Protein AF-A0A7C1LV86-F1 (afdb_monomer)

Radius of gyration: 33.45 Å; Cα contacts (8 Å, |Δi|>4): 1120; chains: 1; bounding box: 63×41×90 Å

Sequence (359 aa):
MPGHTENISAATSLVMNVAGVRIIGMGWGRSRPILTYTATSGTVEMDTANCTLENIVFVASVTIVTVGINVDAADCSIVNCEFDFDATADDFITAIDIDAVDRAAVINCRFIAENGTAGMAEAIRLDTADECQIIGNQFTGD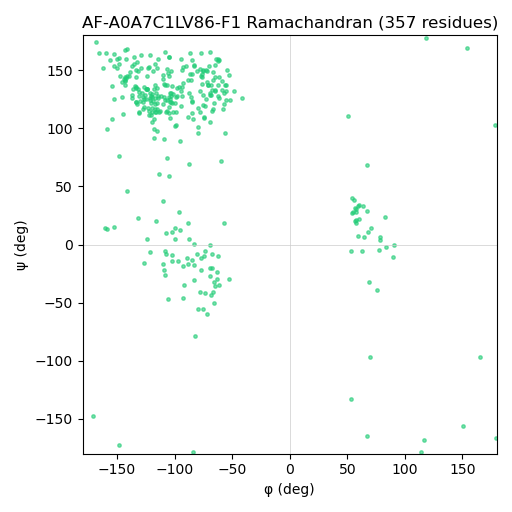MTDGCIVLEGAASDSVEIRDNRMWNGHANARG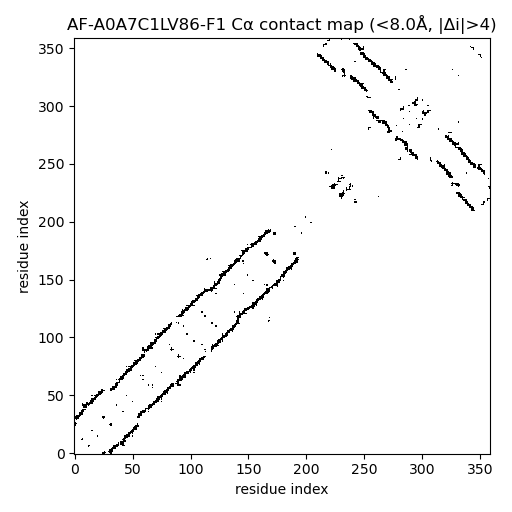IVNSVGSTGIIRDNTLSYEDGQAMAQQLLATTSGSTLNWQITAHRSSVFDGGTGDSHGNDTGANDPYTIFTVTGDVIIKAIWGICNTTLVSATAQISVGVTGNLAALLALEEVDEILDGNVYVSATQAVGVANVAGSGAMFAINDGLDIIESTVTANCTAGQIDYYCIWAPAEDGASIISAAATT

Nearest PDB structures (foldseek):
  8jaz-assembly2_B  TM=4.403E-01  e=2.343E-01  Azotobacter chroococcum NCIMB 8003
  1o8f-assembly1_A  TM=4.327E-01  e=1.248E+00  Dickeya chrysanthemi
  2df7-assembly1_N  TM=2.597E-01  e=1.031E+00  Infectious bursal disease virus
  2df7-assembly1_J  TM=2.631E-01  e=1.745E+00  Infectious bursal disease virus
  2df7-assembly1_K  TM=2.027E-01  e=1.441E+00  Infectious bursal disease virus

Structure (mmCIF, N/CA/C/O backbone):
data_AF-A0A7C1LV86-F1
#
_entry.id   AF-A0A7C1LV86-F1
#
loop_
_atom_site.group_PDB
_atom_site.id
_atom_site.type_symbol
_atom_site.label_atom_id
_atom_site.label_alt_id
_atom_site.label_comp_id
_atom_site.label_asym_id
_atom_site.label_entity_id
_atom_site.label_seq_id
_atom_site.pdbx_PDB_ins_code
_atom_site.Cartn_x
_atom_site.Cartn_y
_atom_site.Cartn_z
_atom_site.occupancy
_atom_site.B_iso_or_equiv
_atom_site.auth_seq_id
_atom_site.auth_comp_id
_atom_site.auth_asym_id
_atom_site.auth_atom_id
_atom_site.pdbx_PDB_model_num
ATOM 1 N N . MET A 1 1 ? -29.052 3.876 24.261 1.00 88.06 1 MET A N 1
ATOM 2 C CA . MET A 1 1 ? -30.131 4.622 23.551 1.00 88.06 1 MET A CA 1
ATOM 3 C C . MET A 1 1 ? -29.509 5.734 22.708 1.00 88.06 1 MET A C 1
ATOM 5 O O . MET A 1 1 ? -28.359 6.056 22.986 1.00 88.06 1 MET A O 1
ATOM 9 N N . PRO A 1 2 ? -30.204 6.326 21.717 1.00 95.75 2 PRO A N 1
ATOM 10 C CA . PRO A 1 2 ? -29.616 7.404 20.924 1.00 95.75 2 PRO A CA 1
ATOM 11 C C . PRO A 1 2 ? -29.156 8.580 21.792 1.00 95.75 2 PRO A C 1
ATOM 13 O O . PRO A 1 2 ? -29.914 9.044 22.641 1.00 95.75 2 PRO A O 1
ATOM 16 N N . GLY A 1 3 ? -27.915 9.028 21.595 1.00 93.81 3 GLY A N 1
ATOM 17 C CA . GLY A 1 3 ? -27.273 10.117 22.340 1.00 93.81 3 GLY A CA 1
ATOM 18 C C . GLY A 1 3 ? -26.986 9.808 23.812 1.00 93.81 3 GLY A C 1
ATOM 19 O O . GLY A 1 3 ? -26.688 10.722 24.573 1.00 93.81 3 GLY A O 1
ATOM 20 N N . HIS A 1 4 ? -27.124 8.550 24.234 1.00 96.62 4 HIS A N 1
ATOM 21 C CA . HIS A 1 4 ? -26.796 8.138 25.594 1.00 96.62 4 HIS A CA 1
ATOM 22 C C . HIS A 1 4 ? -25.284 8.022 25.782 1.00 96.62 4 HIS A C 1
ATOM 24 O O . HIS A 1 4 ? -24.604 7.524 24.888 1.00 96.62 4 HIS A O 1
ATOM 30 N N . THR A 1 5 ? -24.809 8.390 26.969 1.00 96.25 5 THR A N 1
ATOM 31 C CA . THR A 1 5 ? -23.432 8.171 27.413 1.00 96.25 5 THR A CA 1
ATOM 32 C C . THR A 1 5 ? -23.447 7.383 28.717 1.00 96.25 5 THR A C 1
ATOM 34 O O . THR A 1 5 ? -24.207 7.727 29.626 1.00 96.25 5 THR A O 1
ATOM 37 N N . GLU A 1 6 ? -22.612 6.354 28.804 1.00 97.19 6 GLU A N 1
ATOM 38 C CA . GLU A 1 6 ? -22.404 5.529 29.995 1.00 97.19 6 GLU A CA 1
ATOM 39 C C . GLU A 1 6 ? -20.907 5.371 30.266 1.00 97.19 6 GLU A C 1
ATOM 41 O O . GLU A 1 6 ? -20.104 5.387 29.336 1.00 97.19 6 GLU A O 1
ATOM 46 N N . ASN A 1 7 ? -20.529 5.239 31.538 1.00 97.62 7 ASN A N 1
ATOM 47 C CA . ASN A 1 7 ? -19.127 5.154 31.931 1.00 97.62 7 ASN A CA 1
ATOM 48 C C . ASN A 1 7 ? -18.680 3.700 32.105 1.00 97.62 7 ASN A C 1
ATOM 50 O O . ASN A 1 7 ? -19.329 2.926 32.808 1.00 97.62 7 ASN A O 1
ATOM 54 N N . ILE A 1 8 ? -17.507 3.377 31.571 1.00 98.31 8 ILE A N 1
ATOM 55 C CA . ILE A 1 8 ? -16.758 2.151 31.837 1.00 98.31 8 ILE A CA 1
ATOM 56 C C . ILE A 1 8 ? -15.666 2.498 32.850 1.00 98.31 8 ILE A C 1
ATOM 58 O O . ILE A 1 8 ? -14.659 3.122 32.524 1.00 98.31 8 ILE A O 1
ATOM 62 N N . SER A 1 9 ? -15.893 2.149 34.115 1.00 97.25 9 SER A N 1
ATOM 63 C CA . SER A 1 9 ? -14.999 2.507 35.235 1.00 97.25 9 SER A CA 1
ATOM 64 C C . SER A 1 9 ? -14.201 1.324 35.797 1.00 97.25 9 SER A C 1
ATOM 66 O O . SER A 1 9 ? -13.343 1.508 36.656 1.00 97.25 9 SER A O 1
ATOM 68 N N . ALA A 1 10 ? -14.481 0.116 35.312 1.00 96.94 10 ALA A N 1
ATOM 69 C CA . ALA A 1 10 ? -13.811 -1.142 35.637 1.00 96.94 10 ALA A CA 1
ATOM 70 C C . ALA A 1 10 ? -14.209 -2.217 34.611 1.00 96.94 10 ALA A C 1
ATOM 72 O O . ALA A 1 10 ? -15.248 -2.065 33.964 1.00 96.94 10 ALA A O 1
ATOM 73 N N . ALA A 1 11 ? -13.471 -3.328 34.550 1.00 94.75 11 ALA A N 1
ATOM 74 C CA . ALA A 1 11 ? -13.803 -4.502 33.729 1.00 94.75 11 ALA A CA 1
ATOM 75 C C . ALA A 1 11 ? -15.226 -5.045 33.960 1.00 94.75 11 ALA A C 1
ATOM 77 O O . ALA A 1 11 ? -15.883 -5.548 33.061 1.00 94.75 11 ALA A O 1
ATOM 78 N N . THR A 1 12 ? -15.767 -4.878 35.169 1.00 95.50 12 THR A N 1
ATOM 79 C CA . THR A 1 12 ? -17.122 -5.334 35.507 1.00 95.50 12 THR A CA 1
ATOM 80 C C . THR A 1 12 ? -18.233 -4.359 35.107 1.00 95.50 12 THR A C 1
ATOM 82 O O . THR A 1 12 ? -19.400 -4.640 35.381 1.00 95.50 12 THR A O 1
ATOM 85 N N . SER A 1 13 ? -17.907 -3.215 34.488 1.00 97.19 13 SER A N 1
ATOM 86 C CA . SER A 1 13 ? -18.916 -2.216 34.090 1.00 97.19 13 SER A CA 1
ATOM 87 C C . SER A 1 13 ? -19.833 -2.761 32.999 1.00 97.19 13 SER A C 1
ATOM 89 O O . SER A 1 13 ? -21.043 -2.551 33.052 1.00 97.19 13 SER A O 1
ATOM 91 N N . LEU A 1 14 ? -19.263 -3.489 32.037 1.00 97.38 14 LEU A N 1
ATOM 92 C CA . LEU A 1 14 ? -20.003 -4.184 30.996 1.00 97.38 14 LEU A CA 1
ATOM 93 C C . LEU A 1 14 ? -19.294 -5.497 30.664 1.00 97.38 14 LEU A C 1
ATOM 95 O O . LEU A 1 14 ? -18.207 -5.493 30.097 1.00 97.38 14 LEU A O 1
ATOM 99 N N . VAL A 1 15 ? -19.951 -6.607 30.996 1.00 98.12 15 VAL A N 1
ATOM 100 C CA . VAL A 1 15 ? -19.470 -7.964 30.721 1.00 98.12 15 VAL A CA 1
ATOM 101 C C . VAL A 1 15 ? -20.545 -8.713 29.947 1.00 98.12 15 VAL A C 1
ATOM 103 O O . VAL A 1 15 ? -21.687 -8.827 30.403 1.00 98.12 15 VAL A O 1
ATOM 106 N N . MET A 1 16 ? -20.192 -9.253 28.787 1.00 97.75 16 MET A N 1
ATOM 107 C CA . MET A 1 16 ? -21.051 -10.121 27.986 1.00 97.75 16 MET A CA 1
ATOM 108 C C . MET A 1 16 ? -20.897 -11.580 28.433 1.00 97.75 16 MET A C 1
ATOM 110 O O . MET A 1 16 ? -20.375 -12.427 27.719 1.00 97.75 16 MET A O 1
ATOM 114 N N . ASN A 1 17 ? -21.384 -11.885 29.634 1.00 97.12 17 ASN A N 1
ATOM 115 C CA . ASN A 1 17 ? -21.256 -13.201 30.277 1.00 97.12 17 ASN A CA 1
ATOM 116 C C . ASN A 1 17 ? -22.388 -14.195 29.941 1.00 97.12 17 ASN A C 1
ATOM 118 O O . ASN A 1 17 ? -22.639 -15.149 30.684 1.00 97.12 17 ASN A O 1
ATOM 122 N N . VAL A 1 18 ? -23.132 -13.946 28.862 1.00 97.62 18 VAL A N 1
ATOM 123 C CA . VAL A 1 18 ? -24.233 -14.806 28.414 1.00 97.62 18 VAL A CA 1
ATOM 124 C C . VAL A 1 18 ? -24.095 -15.049 26.920 1.00 97.62 18 VAL A C 1
ATOM 126 O O . VAL A 1 18 ? -24.140 -14.113 26.127 1.00 97.62 18 VAL A O 1
ATOM 129 N N . ALA A 1 19 ? -23.985 -16.324 26.545 1.00 98.12 19 ALA A N 1
ATOM 130 C CA . ALA A 1 19 ? -23.790 -16.732 25.160 1.00 98.12 19 ALA A CA 1
ATOM 131 C C . ALA A 1 19 ? -24.929 -16.254 24.256 1.00 98.12 19 ALA A C 1
ATOM 133 O O . ALA A 1 19 ? -26.105 -16.334 24.625 1.00 98.12 19 ALA A O 1
ATOM 134 N N . GLY A 1 20 ? -24.592 -15.826 23.040 1.00 97.94 20 GLY A N 1
ATOM 135 C CA . GLY A 1 20 ? -25.595 -15.411 22.058 1.00 97.94 20 GLY A CA 1
ATOM 136 C C . GLY A 1 20 ? -26.168 -14.010 22.283 1.00 97.94 20 GLY A C 1
ATOM 137 O O . GLY A 1 20 ? -27.131 -13.639 21.606 1.00 97.94 20 GLY A O 1
ATOM 138 N N . VAL A 1 21 ? -25.647 -13.234 23.242 1.00 98.12 21 VAL A N 1
ATOM 139 C CA . VAL A 1 21 ? -26.130 -11.871 23.488 1.00 98.12 21 VAL A CA 1
ATOM 140 C C . VAL A 1 21 ? -25.569 -10.912 22.448 1.00 98.12 21 VAL A C 1
ATOM 142 O O . VAL A 1 21 ? -24.370 -10.846 22.199 1.00 98.12 21 VAL A O 1
ATOM 145 N N . ARG A 1 22 ? -26.457 -10.092 21.886 1.00 98.25 22 ARG A N 1
ATOM 146 C CA . ARG A 1 22 ? -26.094 -8.983 21.006 1.00 98.25 22 ARG A CA 1
ATOM 147 C C . ARG A 1 22 ? -26.545 -7.662 21.612 1.00 98.25 22 ARG A C 1
ATOM 149 O O . ARG A 1 22 ? -27.730 -7.477 21.889 1.00 98.25 22 ARG A O 1
ATOM 156 N N . ILE A 1 23 ? -25.605 -6.742 21.794 1.00 97.88 23 ILE A N 1
ATOM 157 C CA . ILE A 1 23 ? -25.858 -5.378 22.256 1.00 97.88 23 ILE A CA 1
ATOM 158 C C . ILE A 1 23 ? -25.726 -4.453 21.051 1.00 97.88 23 ILE A C 1
ATOM 160 O O . ILE A 1 23 ? -24.669 -4.360 20.430 1.00 97.88 23 ILE A O 1
ATOM 164 N N . ILE A 1 24 ? -26.822 -3.770 20.720 1.00 98.19 24 ILE A N 1
ATOM 165 C CA . ILE A 1 24 ? -26.909 -2.908 19.540 1.00 98.19 24 ILE A CA 1
ATOM 166 C C . ILE A 1 24 ? -27.157 -1.476 19.986 1.00 98.19 24 ILE A C 1
ATOM 168 O O . ILE A 1 24 ? -28.168 -1.157 20.623 1.00 98.19 24 ILE A O 1
ATOM 172 N N . GLY A 1 25 ? -26.244 -0.592 19.609 1.00 98.00 25 GLY A N 1
ATOM 173 C CA . GLY A 1 25 ? -26.418 0.832 19.754 1.00 98.00 25 GLY A CA 1
ATOM 174 C C . GLY A 1 25 ? -27.521 1.352 18.838 1.00 98.00 25 GLY A C 1
ATOM 175 O O . GLY A 1 25 ? -27.587 1.038 17.653 1.00 98.00 25 GLY A O 1
ATOM 176 N N . MET A 1 26 ? -28.407 2.177 19.388 1.00 97.75 26 MET A N 1
ATOM 177 C CA . MET A 1 26 ? -29.469 2.834 18.627 1.00 97.75 26 MET A CA 1
ATOM 178 C C . MET A 1 26 ? -29.037 4.253 18.266 1.00 97.75 26 MET A C 1
ATOM 180 O O . MET A 1 26 ? -28.587 4.980 19.145 1.00 97.75 26 MET A O 1
ATOM 184 N N . GLY A 1 27 ? -29.249 4.668 17.016 1.00 96.81 27 GLY A N 1
ATOM 185 C CA . GLY A 1 27 ? -28.885 5.999 16.519 1.00 96.81 27 GLY A CA 1
ATOM 186 C C . GLY A 1 27 ? -27.866 5.948 15.380 1.00 96.81 27 GLY A C 1
ATOM 187 O O . GLY A 1 27 ? -27.424 4.873 14.983 1.00 96.81 27 GLY A O 1
ATOM 188 N N . TRP A 1 28 ? -27.516 7.122 14.850 1.00 95.88 28 TRP A N 1
ATOM 189 C CA . TRP A 1 28 ? -26.588 7.292 13.726 1.00 95.88 28 TRP A CA 1
ATOM 190 C C . TRP A 1 28 ? -25.623 8.446 13.991 1.00 95.88 28 TRP A C 1
ATOM 192 O O . TRP A 1 28 ? -25.955 9.381 14.725 1.00 95.88 28 TRP A O 1
ATOM 202 N N . GLY A 1 29 ? -24.436 8.397 13.382 1.00 93.44 29 GLY A N 1
ATOM 203 C CA . GLY A 1 29 ? -23.395 9.407 13.591 1.00 93.44 29 GLY A CA 1
ATOM 204 C C . GLY A 1 29 ? -23.088 9.599 15.080 1.00 93.44 29 GLY A C 1
ATOM 205 O O . GLY A 1 29 ? -22.986 8.630 15.824 1.00 93.44 29 GLY A O 1
ATOM 206 N N . ARG A 1 30 ? -23.014 10.852 15.540 1.00 92.69 30 ARG A N 1
ATOM 207 C CA . ARG A 1 30 ? -22.774 11.183 16.960 1.00 92.69 30 ARG A CA 1
ATOM 208 C C . ARG A 1 30 ? -23.974 10.935 17.884 1.00 92.69 30 ARG A C 1
ATOM 210 O O . ARG A 1 30 ? -23.844 11.083 19.089 1.00 92.69 30 ARG A O 1
ATOM 217 N N . SER A 1 31 ? -25.142 10.567 17.350 1.00 96.56 31 SER A N 1
ATOM 218 C CA . SER A 1 31 ? -26.287 10.141 18.168 1.00 96.56 31 SER A CA 1
ATOM 219 C C . SER A 1 31 ? -26.264 8.645 18.479 1.00 96.56 31 SER A C 1
ATOM 221 O O . SER A 1 31 ? -27.226 8.144 19.053 1.00 96.56 31 SER A O 1
ATOM 223 N N . ARG A 1 32 ? -25.218 7.909 18.097 1.00 98.00 32 ARG A N 1
ATOM 224 C CA . ARG A 1 32 ? -24.971 6.553 18.606 1.00 98.00 32 ARG A CA 1
ATOM 225 C C . ARG A 1 32 ? -24.670 6.599 20.113 1.00 98.00 32 ARG A C 1
ATOM 227 O O . ARG A 1 32 ? -24.226 7.643 20.589 1.00 98.00 32 ARG A O 1
ATOM 234 N N . PRO A 1 33 ? -24.923 5.523 20.878 1.00 98.31 33 PRO A N 1
ATOM 235 C CA . PRO A 1 33 ? -24.536 5.488 22.282 1.00 98.31 33 PRO A CA 1
ATOM 236 C C . PRO A 1 33 ? -23.015 5.533 22.423 1.00 98.31 33 PRO A C 1
ATOM 238 O O . PRO A 1 33 ? -22.307 4.930 21.613 1.00 98.31 33 PRO A O 1
ATOM 241 N N . ILE A 1 34 ? -22.555 6.222 23.461 1.00 98.12 34 ILE A N 1
ATOM 242 C CA . ILE A 1 34 ? -21.147 6.397 23.799 1.00 98.12 34 ILE A CA 1
ATOM 243 C C . ILE A 1 34 ? -20.858 5.644 25.100 1.00 98.12 34 ILE A C 1
ATOM 245 O O . ILE A 1 34 ? -21.553 5.847 26.095 1.00 98.12 34 ILE A O 1
ATOM 249 N N . LEU A 1 35 ? -19.835 4.797 25.094 1.00 97.94 35 LEU A N 1
ATOM 250 C CA . LEU A 1 35 ? -19.245 4.204 26.287 1.00 97.94 35 LEU A CA 1
ATOM 251 C C . LEU A 1 35 ? -17.914 4.909 26.558 1.00 97.94 35 LEU A C 1
ATOM 253 O O . LEU A 1 35 ? -16.986 4.826 25.756 1.00 97.94 35 LEU A O 1
ATOM 257 N N . THR A 1 36 ? -17.852 5.652 27.657 1.00 97.62 36 THR A N 1
ATOM 258 C CA . THR A 1 36 ? -16.711 6.495 28.023 1.00 97.62 36 THR A CA 1
ATOM 259 C C . THR A 1 36 ? -15.886 5.823 29.109 1.00 97.62 36 THR A C 1
ATOM 261 O O . THR A 1 36 ? -16.397 5.515 30.184 1.00 97.62 36 THR A O 1
ATOM 264 N N . TYR A 1 37 ? -14.603 5.606 28.854 1.00 98.19 37 TYR A N 1
ATOM 265 C CA . TYR A 1 37 ? -13.700 4.931 29.777 1.00 98.19 37 TYR A CA 1
ATOM 266 C C . TYR A 1 37 ? -13.141 5.933 30.775 1.00 98.19 37 TYR A C 1
ATOM 268 O O . TYR A 1 37 ? -12.372 6.819 30.419 1.00 98.19 37 TYR A O 1
ATOM 276 N N . THR A 1 38 ? -13.521 5.777 32.042 1.00 96.81 38 THR A N 1
ATOM 277 C CA . THR A 1 38 ? -13.148 6.703 33.122 1.00 96.81 38 THR A CA 1
ATOM 278 C C . THR A 1 38 ? -12.101 6.122 34.076 1.00 96.81 38 THR A C 1
ATOM 280 O O . THR A 1 38 ? -11.881 6.668 35.156 1.00 96.81 38 THR A O 1
ATOM 283 N N . ALA A 1 39 ? -11.506 4.980 33.731 1.00 96.62 39 ALA A N 1
ATOM 284 C CA . ALA A 1 39 ? -10.428 4.333 34.474 1.00 96.62 39 ALA A CA 1
ATOM 285 C C . ALA A 1 39 ? -9.491 3.603 33.504 1.00 96.62 39 ALA A C 1
ATOM 287 O O . ALA A 1 39 ? -9.952 3.049 32.510 1.00 96.62 39 ALA A O 1
ATOM 288 N N . THR A 1 40 ? -8.192 3.577 33.809 1.00 96.00 40 THR A N 1
ATOM 289 C CA . THR A 1 40 ? -7.168 2.959 32.945 1.00 96.00 40 THR A CA 1
ATOM 290 C C . THR A 1 40 ? -7.378 1.455 32.767 1.00 96.00 40 THR A C 1
ATOM 292 O O . THR A 1 40 ? -7.055 0.900 31.725 1.00 96.00 40 THR A O 1
ATOM 295 N N . SER A 1 41 ? -7.964 0.804 33.776 1.00 95.81 41 SER A N 1
ATOM 296 C CA . SER A 1 41 ? -8.358 -0.609 33.771 1.00 95.81 41 SER A CA 1
ATOM 297 C C . SER A 1 41 ? -9.828 -0.830 33.384 1.00 95.81 41 SER A C 1
ATOM 299 O O . SER A 1 41 ? -10.397 -1.882 33.684 1.00 95.81 41 SER A O 1
ATOM 301 N N . GLY A 1 42 ? -10.506 0.194 32.861 1.00 97.50 42 GLY A N 1
ATOM 302 C CA . GLY A 1 42 ? -11.833 0.032 32.284 1.00 97.50 42 GLY A CA 1
ATOM 303 C C . GLY A 1 42 ? -11.717 -0.778 30.999 1.00 97.50 42 GLY A C 1
ATOM 304 O O . GLY A 1 42 ? -10.886 -0.457 30.164 1.00 97.50 42 GLY A O 1
ATOM 305 N N . THR A 1 43 ? -12.538 -1.809 30.857 1.00 98.38 43 THR A N 1
ATOM 306 C CA . THR A 1 43 ? -12.592 -2.683 29.680 1.00 98.38 43 THR A CA 1
ATOM 307 C C . THR A 1 43 ? -14.018 -3.206 29.542 1.00 98.38 43 THR A C 1
ATOM 309 O O . THR A 1 43 ? -14.767 -3.259 30.527 1.00 98.38 43 THR A O 1
ATOM 312 N N . VAL A 1 44 ? -14.419 -3.509 28.312 1.00 98.56 44 VAL A N 1
ATOM 313 C CA . VAL A 1 44 ? -15.636 -4.265 28.020 1.00 98.56 44 VAL A CA 1
ATOM 314 C C . VAL A 1 44 ? -15.228 -5.701 27.746 1.00 98.56 44 VAL A C 1
ATOM 316 O O . VAL A 1 44 ? -14.466 -5.961 26.821 1.00 98.56 44 VAL A O 1
ATOM 319 N N . GLU A 1 45 ? -15.770 -6.621 28.532 1.00 98.25 45 GLU A N 1
ATOM 320 C CA . GLU A 1 45 ? -15.383 -8.031 28.501 1.00 98.25 45 GLU A CA 1
ATOM 321 C C . GLU A 1 45 ? -16.368 -8.850 27.659 1.00 98.25 45 GLU A C 1
ATOM 323 O O . GLU A 1 45 ? -17.585 -8.811 27.889 1.00 98.25 45 GLU A O 1
ATOM 328 N N . MET A 1 46 ? -15.861 -9.617 26.693 1.00 98.25 46 MET A N 1
ATOM 329 C CA . MET A 1 46 ? -16.635 -10.583 25.905 1.00 98.25 46 MET A CA 1
ATOM 330 C C . MET A 1 46 ? -16.350 -12.030 26.346 1.00 98.25 46 MET A C 1
ATOM 332 O O . MET A 1 46 ? -15.966 -12.873 25.543 1.00 98.25 46 MET A O 1
ATOM 336 N N . ASP A 1 47 ? -16.612 -12.324 27.622 1.00 97.44 47 ASP A N 1
ATOM 337 C CA . ASP A 1 47 ? -16.300 -13.595 28.311 1.00 97.44 47 ASP A CA 1
ATOM 338 C C . ASP A 1 47 ? -17.109 -14.822 27.862 1.00 97.44 47 ASP A C 1
ATOM 340 O O . ASP A 1 47 ? -17.026 -15.903 28.456 1.00 97.44 47 ASP A O 1
ATOM 344 N N . THR A 1 48 ? -18.025 -14.686 26.906 1.00 98.25 48 THR A N 1
ATOM 345 C CA . THR A 1 48 ? -18.872 -15.806 26.492 1.00 98.25 48 THR A CA 1
ATOM 346 C C . THR A 1 48 ? -19.132 -15.800 24.998 1.00 98.25 48 THR A C 1
ATOM 348 O O . THR A 1 48 ? -19.347 -14.759 24.388 1.00 98.25 48 THR A O 1
ATOM 351 N N . ALA A 1 49 ? -19.137 -17.001 24.419 1.00 98.50 49 ALA A N 1
ATOM 352 C CA . ALA A 1 49 ? -19.156 -17.195 22.980 1.00 98.50 49 ALA A CA 1
ATOM 353 C C . ALA A 1 49 ? -20.406 -16.635 22.287 1.00 98.50 49 ALA A C 1
ATOM 355 O O . ALA A 1 49 ? -21.490 -16.538 22.878 1.00 98.50 49 ALA A O 1
ATOM 356 N N . ASN A 1 50 ? -20.274 -16.379 20.983 1.00 98.31 50 ASN A N 1
ATOM 357 C CA . ASN A 1 50 ? -21.368 -15.930 20.116 1.00 98.31 50 ASN A CA 1
ATOM 358 C C . ASN A 1 50 ? -21.980 -14.590 20.570 1.00 98.31 50 ASN A C 1
ATOM 360 O O . ASN A 1 50 ? -23.189 -14.372 20.477 1.00 98.31 50 ASN A O 1
ATOM 364 N N . CYS A 1 51 ? -21.154 -13.704 21.122 1.00 98.62 51 CYS A N 1
ATOM 365 C CA . CYS A 1 51 ? -21.569 -12.372 21.535 1.00 98.62 51 CYS A CA 1
ATOM 366 C C . CYS A 1 51 ? -21.328 -11.343 20.428 1.00 98.62 51 CYS A C 1
ATOM 368 O O . CYS A 1 51 ? -20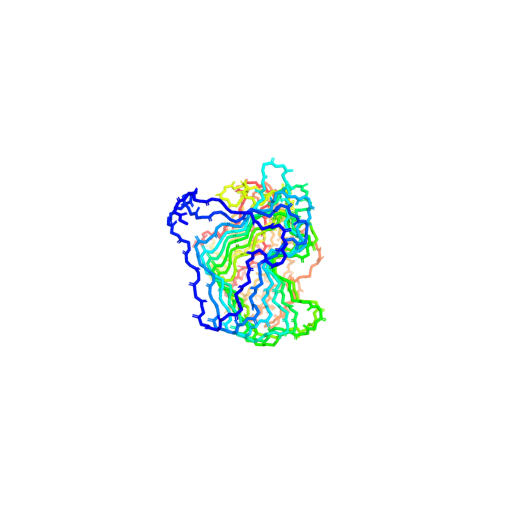.422 -11.479 19.608 1.00 98.62 51 CYS A O 1
ATOM 370 N N . THR A 1 52 ? -22.142 -10.289 20.374 1.00 98.81 52 THR A N 1
ATOM 371 C CA . THR A 1 52 ? -21.954 -9.216 19.387 1.00 98.81 52 THR A CA 1
ATOM 372 C C . THR A 1 52 ? -22.140 -7.828 19.983 1.00 98.81 52 THR A C 1
ATOM 374 O O . THR A 1 52 ? -23.186 -7.536 20.565 1.00 98.81 52 THR A O 1
ATOM 377 N N . LEU A 1 53 ? -21.166 -6.948 19.760 1.00 98.62 53 LEU A N 1
ATOM 378 C CA . LEU A 1 53 ? -21.272 -5.509 19.997 1.00 98.62 53 LEU A CA 1
ATOM 379 C C . LEU A 1 53 ? -21.442 -4.791 18.663 1.00 98.62 53 LEU A C 1
ATOM 381 O O . LEU A 1 53 ? -20.675 -5.024 17.730 1.00 98.62 53 LEU A O 1
ATOM 385 N N . GLU A 1 54 ? -22.433 -3.906 18.564 1.00 98.75 54 GLU A N 1
ATOM 386 C CA . GLU A 1 54 ? -22.704 -3.218 17.305 1.00 98.75 54 GLU A CA 1
ATOM 387 C C . GLU A 1 54 ? -23.129 -1.764 17.455 1.00 98.75 54 GLU A C 1
ATOM 389 O O . GLU A 1 54 ? -23.957 -1.433 18.300 1.00 98.75 54 GLU A O 1
ATOM 394 N N . ASN A 1 55 ? -22.646 -0.906 16.551 1.00 98.44 55 ASN A N 1
ATOM 395 C CA . ASN A 1 55 ? -23.091 0.486 16.405 1.00 98.44 55 ASN A CA 1
ATOM 396 C C . ASN A 1 55 ? -22.907 1.343 17.680 1.00 98.44 55 ASN A C 1
ATOM 398 O O . ASN A 1 55 ? -23.665 2.284 17.931 1.00 98.44 55 ASN A O 1
ATOM 402 N N . ILE A 1 56 ? -21.864 1.065 18.468 1.00 98.44 56 ILE A N 1
ATOM 403 C CA . ILE A 1 56 ? -21.495 1.795 19.698 1.00 98.44 56 ILE A CA 1
ATOM 404 C C . ILE A 1 56 ? -20.209 2.595 19.465 1.00 98.44 56 ILE A C 1
ATOM 406 O O . ILE A 1 56 ? -19.376 2.178 18.661 1.00 98.44 56 ILE A O 1
ATOM 410 N N . VAL A 1 57 ? -20.090 3.766 20.091 1.00 98.38 57 VAL A N 1
ATOM 411 C CA . VAL A 1 57 ? -18.853 4.561 20.115 1.00 98.38 57 VAL A CA 1
ATOM 412 C C . VAL A 1 57 ? -18.170 4.343 21.465 1.00 98.38 57 VAL A C 1
ATOM 414 O O . VAL A 1 57 ? -18.813 4.484 22.500 1.00 98.38 57 VAL A O 1
ATOM 417 N N . PHE A 1 58 ? -16.890 4.012 21.452 1.00 98.25 58 PHE A N 1
ATOM 418 C CA . PHE A 1 58 ? -16.035 3.813 22.615 1.00 98.25 58 PHE A CA 1
ATOM 419 C C . PHE A 1 58 ? -15.053 4.982 22.681 1.00 98.25 58 PHE A C 1
ATOM 421 O O . PHE A 1 58 ? -14.414 5.291 21.678 1.00 98.25 58 PHE A O 1
ATOM 428 N N . VAL A 1 59 ? -14.976 5.659 23.827 1.00 97.19 59 VAL A N 1
ATOM 429 C CA . VAL A 1 59 ? -14.154 6.868 23.997 1.00 97.19 59 VAL A CA 1
ATOM 430 C C . VAL A 1 59 ? -13.235 6.706 25.196 1.00 97.19 59 VAL A C 1
ATOM 432 O O . VAL A 1 59 ? -13.728 6.587 26.321 1.00 97.19 59 VAL A O 1
ATOM 435 N N . ALA A 1 60 ? -11.925 6.741 24.974 1.00 96.50 60 ALA A N 1
ATOM 436 C CA . ALA A 1 60 ? -10.955 6.874 26.055 1.00 96.50 60 ALA A CA 1
ATOM 437 C C . ALA A 1 60 ? -10.997 8.311 26.608 1.00 96.50 60 ALA A C 1
ATOM 439 O O . ALA A 1 60 ? -10.915 9.270 25.849 1.00 96.50 60 ALA A O 1
ATOM 440 N N . SER A 1 61 ? -11.209 8.468 2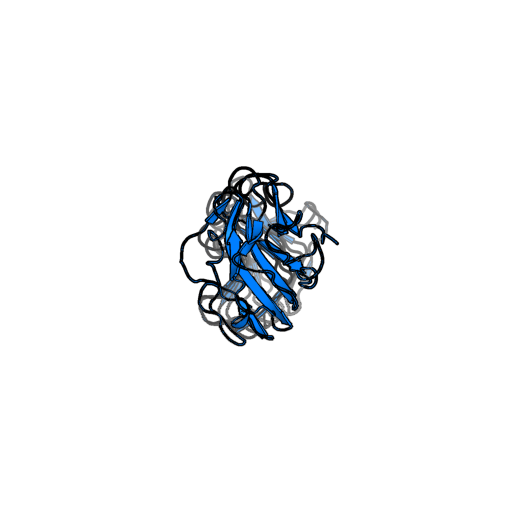7.921 1.00 95.12 61 SER A N 1
ATOM 441 C CA . SER A 1 61 ? -11.229 9.782 28.599 1.00 95.12 61 SER A CA 1
ATOM 442 C C . SER A 1 61 ? -10.375 9.804 29.868 1.00 95.12 61 SER A C 1
ATOM 444 O O . SER A 1 61 ? -10.672 10.520 30.831 1.00 95.12 61 SER A O 1
ATOM 446 N N . VAL A 1 62 ? -9.414 8.886 29.926 1.00 93.44 62 VAL A N 1
ATOM 447 C CA . VAL A 1 62 ? -8.347 8.848 30.917 1.00 93.44 62 VAL A CA 1
ATOM 448 C C . VAL A 1 62 ? -7.084 8.369 30.229 1.00 93.44 62 VAL A C 1
ATOM 450 O O . VAL A 1 62 ? -7.133 7.482 29.378 1.00 93.44 62 VAL A O 1
ATOM 453 N N . THR A 1 63 ? -5.953 8.919 30.642 1.00 85.69 63 THR A N 1
ATOM 454 C CA . THR A 1 63 ? -4.657 8.598 30.052 1.00 85.69 63 THR A CA 1
ATOM 455 C C . THR A 1 63 ? -4.374 7.101 30.141 1.00 85.69 63 THR A C 1
ATOM 457 O O . THR A 1 63 ? -4.287 6.568 31.249 1.00 85.69 63 THR A O 1
ATOM 4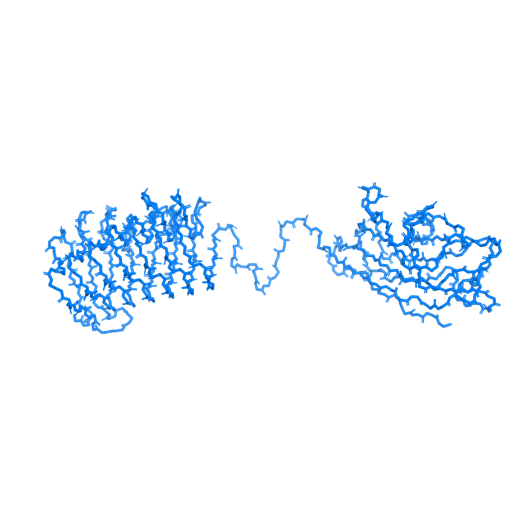60 N N . ILE A 1 64 ? -4.173 6.449 28.988 1.00 86.56 64 ILE A N 1
ATOM 461 C CA . ILE A 1 64 ? -3.764 5.039 28.864 1.00 86.56 64 ILE A CA 1
ATOM 462 C C . ILE A 1 64 ? -4.871 4.092 29.360 1.00 86.56 64 ILE A C 1
ATOM 464 O O . ILE A 1 64 ? -4.729 3.391 30.369 1.00 86.56 64 ILE A O 1
ATOM 468 N N . VAL A 1 65 ? -5.992 4.033 28.636 1.00 95.62 65 VAL A N 1
ATOM 469 C CA . VAL A 1 65 ? -6.914 2.894 28.774 1.00 95.62 65 VAL A CA 1
ATOM 470 C C . VAL A 1 65 ? -6.198 1.666 28.222 1.00 95.62 65 VAL A C 1
ATOM 472 O O . VAL A 1 65 ? -5.859 1.634 27.046 1.00 95.62 65 VAL A O 1
ATOM 475 N N . THR A 1 66 ? -5.910 0.677 29.067 1.00 96.62 66 THR A N 1
ATOM 476 C CA . THR A 1 66 ? -5.002 -0.420 28.685 1.00 96.62 66 THR A CA 1
ATOM 477 C C . THR A 1 66 ? -5.595 -1.268 27.561 1.00 96.62 66 THR A C 1
ATOM 479 O O . THR A 1 66 ? -4.944 -1.456 26.542 1.00 96.62 66 THR A O 1
ATOM 482 N N . VAL A 1 67 ? -6.845 -1.709 27.724 1.00 97.94 67 VAL A N 1
ATOM 483 C CA . VAL A 1 67 ? -7.592 -2.466 26.713 1.00 97.94 67 VAL A CA 1
ATOM 484 C C . VAL A 1 67 ? -9.016 -1.924 26.648 1.00 97.94 67 VAL A C 1
ATOM 486 O O . VAL A 1 67 ? -9.687 -1.829 27.674 1.00 97.94 67 VAL A O 1
ATOM 489 N N . GLY A 1 68 ? -9.485 -1.544 25.458 1.00 98.12 68 GLY A N 1
ATOM 490 C CA . GLY A 1 68 ? -10.858 -1.074 25.264 1.00 98.12 68 GLY A CA 1
ATOM 491 C C . GLY A 1 68 ? -11.870 -2.216 25.362 1.00 98.12 68 GLY A C 1
ATOM 492 O O . GLY A 1 68 ? -12.765 -2.200 26.213 1.00 98.12 68 GLY A O 1
ATOM 493 N N . ILE A 1 69 ? -11.736 -3.206 24.486 1.00 98.69 69 ILE A N 1
ATOM 494 C CA . ILE A 1 69 ? -12.555 -4.420 24.486 1.00 98.69 69 ILE A CA 1
ATOM 495 C C . ILE A 1 69 ? -11.630 -5.622 24.533 1.00 98.69 69 ILE A C 1
ATOM 497 O O . ILE A 1 69 ? -10.736 -5.730 23.698 1.00 98.69 69 ILE A O 1
ATOM 501 N N . ASN A 1 70 ? -11.890 -6.519 25.473 1.00 98.38 70 ASN A N 1
ATOM 502 C CA . ASN A 1 70 ? -11.183 -7.779 25.601 1.00 98.38 70 ASN A CA 1
ATOM 503 C C . ASN A 1 70 ? -12.088 -8.929 25.134 1.00 98.38 70 ASN A C 1
ATOM 505 O O . ASN A 1 70 ? -13.239 -9.053 25.574 1.00 98.38 70 ASN A O 1
ATOM 509 N N . VAL A 1 71 ? -11.607 -9.721 24.176 1.00 98.62 71 VAL A N 1
ATOM 510 C CA . VAL A 1 71 ? -12.359 -10.811 23.549 1.00 98.62 71 VAL A CA 1
ATOM 511 C C . VAL A 1 71 ? -11.799 -12.157 23.996 1.00 98.62 71 VAL A C 1
ATOM 513 O O . VAL A 1 71 ? -10.960 -12.735 23.319 1.00 98.62 71 VAL A O 1
ATOM 516 N N . ASP A 1 72 ? -12.370 -12.679 25.084 1.00 97.56 72 ASP A N 1
ATOM 517 C CA . ASP A 1 72 ? -11.944 -13.926 25.745 1.00 97.56 72 ASP A CA 1
ATOM 518 C C . ASP A 1 72 ? -12.842 -15.138 25.420 1.00 97.56 72 ASP A C 1
ATOM 520 O O . ASP A 1 72 ? -12.763 -16.198 26.050 1.00 97.56 72 ASP A O 1
ATOM 524 N N . ALA A 1 73 ? -13.739 -15.010 24.437 1.00 98.12 73 ALA A N 1
ATOM 525 C CA . ALA A 1 73 ? -14.525 -16.133 23.944 1.00 98.12 73 ALA A CA 1
ATOM 526 C C . ALA A 1 73 ? -14.678 -16.174 22.419 1.00 98.12 73 ALA A C 1
ATOM 528 O O . ALA A 1 73 ? -14.787 -15.153 21.740 1.00 98.12 73 ALA A O 1
ATOM 529 N N . ALA A 1 74 ? -14.765 -17.401 21.899 1.00 98.50 74 ALA A N 1
ATOM 530 C CA . ALA A 1 74 ? -14.903 -17.686 20.476 1.00 98.50 74 ALA A CA 1
ATOM 531 C C . ALA A 1 74 ? -16.214 -17.163 19.862 1.00 98.50 74 ALA A C 1
ATOM 533 O O . ALA A 1 74 ? -17.224 -16.965 20.544 1.00 98.50 74 ALA A O 1
ATOM 534 N N . ASP A 1 75 ? -16.221 -17.012 18.537 1.00 98.56 75 ASP A N 1
ATOM 535 C CA . ASP A 1 75 ? -17.400 -16.617 17.750 1.00 98.56 75 ASP A CA 1
ATOM 536 C C . ASP A 1 75 ? -17.968 -15.231 18.137 1.00 98.56 75 ASP A C 1
ATOM 538 O O . ASP A 1 75 ? -19.143 -14.931 17.913 1.00 98.56 75 ASP A O 1
ATOM 542 N N . CYS A 1 76 ? -17.150 -14.372 18.746 1.00 98.75 76 CYS A N 1
ATOM 543 C CA . CYS A 1 76 ? -17.523 -13.012 19.122 1.00 98.75 76 CYS A CA 1
ATOM 544 C C . CYS A 1 76 ? -17.338 -12.030 17.959 1.00 98.75 76 CYS A C 1
ATOM 546 O O . CYS A 1 76 ? -16.444 -12.173 17.130 1.00 98.75 76 CYS A O 1
ATOM 548 N N . SER A 1 77 ? -18.197 -11.015 17.869 1.00 98.75 77 SER A N 1
ATOM 549 C CA . SER A 1 77 ? -18.162 -10.038 16.775 1.00 98.75 77 SER A CA 1
ATOM 550 C C . SER A 1 77 ? -18.298 -8.597 17.257 1.00 98.75 77 SER A C 1
ATOM 552 O O . SER A 1 77 ? -19.175 -8.269 18.055 1.00 98.75 77 SER A O 1
ATOM 554 N N . ILE A 1 78 ? -17.482 -7.708 16.701 1.00 98.88 78 ILE A N 1
ATOM 555 C CA . ILE A 1 78 ? -17.533 -6.262 16.926 1.00 98.88 78 ILE A CA 1
ATOM 556 C C . ILE A 1 78 ? -17.800 -5.609 15.570 1.00 98.88 78 ILE A C 1
ATOM 558 O O . ILE A 1 78 ? -16.993 -5.725 14.648 1.00 98.88 78 ILE A O 1
ATOM 562 N N . VAL A 1 79 ? -18.963 -4.970 15.419 1.00 98.88 79 VAL A N 1
ATOM 563 C CA . VAL A 1 79 ? -19.501 -4.599 14.101 1.00 98.88 79 VAL A CA 1
ATOM 564 C C . VAL A 1 79 ? -19.939 -3.141 14.047 1.00 98.88 79 VAL A C 1
ATOM 566 O O . VAL A 1 79 ? -20.708 -2.673 14.884 1.00 98.88 79 VAL A O 1
ATOM 569 N N . ASN A 1 80 ? -19.525 -2.405 13.015 1.00 98.56 80 ASN A N 1
ATOM 570 C CA . ASN A 1 80 ? -19.902 -0.999 12.822 1.00 98.56 80 ASN A CA 1
ATOM 571 C C . ASN A 1 80 ? -19.592 -0.121 14.053 1.00 98.56 80 ASN A C 1
ATOM 573 O O . ASN A 1 80 ? -20.289 0.864 14.299 1.00 98.56 80 ASN A O 1
ATOM 577 N N . CYS A 1 81 ? -18.601 -0.484 14.869 1.00 98.75 81 CYS A N 1
ATOM 578 C CA . CYS A 1 81 ? -18.221 0.242 16.081 1.00 98.75 81 CYS A CA 1
ATOM 579 C C . CYS A 1 81 ? -17.226 1.366 15.773 1.00 98.75 81 CYS A C 1
ATOM 581 O O . CYS A 1 81 ? -16.676 1.452 14.677 1.00 98.75 81 CYS A O 1
ATOM 583 N N . GLU A 1 82 ? -17.043 2.278 16.718 1.00 98.69 82 GLU A N 1
ATOM 584 C CA . GLU A 1 82 ? -16.034 3.325 16.605 1.00 98.69 82 GLU A CA 1
ATOM 585 C C . GLU A 1 82 ? -15.243 3.448 17.899 1.00 98.69 82 GLU A C 1
ATOM 587 O O . GLU A 1 82 ? -15.852 3.463 18.962 1.00 98.69 82 GLU A O 1
ATOM 592 N N . PHE A 1 83 ? -13.927 3.569 17.781 1.00 98.19 83 PHE A N 1
ATOM 593 C CA . PHE A 1 83 ? -12.989 3.823 18.865 1.00 98.19 83 PHE A CA 1
ATOM 594 C C . PHE A 1 83 ? -12.364 5.190 18.621 1.00 98.19 83 PHE A C 1
ATOM 596 O O . PHE A 1 83 ? -11.817 5.434 17.542 1.00 98.19 83 PHE A O 1
ATOM 603 N N . ASP A 1 84 ? -12.530 6.076 19.593 1.00 95.69 84 ASP A N 1
ATOM 604 C CA . ASP A 1 84 ? -12.171 7.490 19.525 1.00 95.69 84 ASP A CA 1
ATOM 605 C C . ASP A 1 84 ? -11.461 7.891 20.827 1.00 95.69 84 ASP A C 1
ATOM 607 O O . ASP A 1 84 ? -11.599 7.223 21.859 1.00 95.69 84 ASP A O 1
ATOM 611 N N . PHE A 1 85 ? -10.748 9.006 20.786 1.00 93.06 85 PHE A N 1
ATOM 612 C CA . PHE A 1 85 ? -10.142 9.631 21.959 1.00 93.06 85 PHE A CA 1
ATOM 613 C C . PHE A 1 85 ? -10.941 10.874 22.362 1.00 93.06 85 PHE A C 1
ATOM 615 O O . PHE A 1 85 ? -11.762 11.395 21.596 1.00 93.06 85 PHE A O 1
ATOM 622 N N . ASP A 1 86 ? -10.770 11.344 23.595 1.00 89.81 86 ASP A N 1
ATOM 623 C CA . ASP A 1 86 ? -11.470 12.539 24.058 1.00 89.81 86 ASP A CA 1
ATOM 624 C C . ASP A 1 86 ? -10.766 13.854 23.667 1.00 89.81 86 ASP A C 1
ATOM 626 O O . ASP A 1 86 ? -9.735 13.899 23.005 1.00 89.81 86 ASP A O 1
ATOM 630 N N . ALA A 1 87 ? -11.323 14.992 24.086 1.00 83.06 87 ALA A N 1
ATOM 631 C CA . ALA A 1 87 ? -10.742 16.299 23.772 1.00 83.06 87 ALA A CA 1
ATOM 632 C C . ALA A 1 87 ? -9.379 16.568 24.447 1.00 83.06 87 ALA A C 1
ATOM 634 O O . ALA A 1 87 ? -8.765 17.598 24.163 1.00 83.06 87 ALA A O 1
ATOM 635 N N . THR A 1 88 ? -8.938 15.701 25.359 1.00 83.69 88 THR A N 1
ATOM 636 C CA . THR A 1 88 ? -7.655 15.794 26.062 1.00 83.69 88 THR A CA 1
ATOM 637 C C . THR A 1 88 ? -6.571 14.891 25.483 1.00 83.69 88 THR A C 1
ATOM 639 O O . THR A 1 88 ? -5.462 14.917 26.007 1.00 83.69 88 THR A O 1
ATOM 642 N N . ALA A 1 89 ? -6.864 14.203 24.371 1.00 83.44 89 ALA A N 1
ATOM 643 C CA . ALA A 1 89 ? -5.967 13.250 23.717 1.00 83.44 89 ALA A CA 1
ATOM 644 C C . ALA A 1 89 ? -5.636 12.023 24.582 1.00 83.44 89 ALA A C 1
ATOM 646 O O . ALA A 1 89 ? -4.543 11.466 24.527 1.00 83.44 89 ALA A O 1
ATOM 647 N N . ASP A 1 90 ? -6.598 11.596 25.399 1.00 91.50 90 ASP A N 1
ATOM 648 C CA . ASP A 1 90 ? -6.498 10.329 26.107 1.00 91.50 90 ASP A CA 1
ATOM 649 C C . ASP A 1 90 ? -6.863 9.173 25.164 1.00 91.50 90 ASP A C 1
ATOM 651 O O . ASP A 1 90 ? -7.998 9.081 24.698 1.00 91.50 90 ASP A O 1
ATOM 655 N N . ASP A 1 91 ? -5.904 8.283 24.907 1.00 92.50 91 ASP A N 1
ATOM 656 C CA . ASP A 1 91 ? -6.035 7.159 23.975 1.00 92.50 91 ASP A CA 1
ATOM 657 C C . ASP A 1 91 ? -6.120 5.786 24.674 1.00 92.50 91 ASP A C 1
ATOM 659 O O . ASP A 1 91 ? -5.809 5.608 25.863 1.00 92.50 91 ASP A O 1
ATOM 663 N N . PHE A 1 92 ? -6.544 4.789 23.894 1.00 95.62 92 PHE A N 1
ATOM 664 C CA . PHE A 1 92 ? -6.373 3.375 24.229 1.00 95.62 92 PHE A CA 1
ATOM 665 C C . PHE A 1 92 ? -4.929 2.950 23.947 1.00 95.62 92 PHE A C 1
ATOM 667 O O . PHE A 1 92 ? -4.361 3.388 22.962 1.00 95.62 92 PHE A O 1
ATOM 674 N N . ILE A 1 93 ? -4.342 2.050 24.733 1.00 95.88 93 ILE A N 1
ATOM 675 C CA . ILE A 1 93 ? -3.117 1.354 24.305 1.00 95.88 93 ILE A CA 1
ATOM 676 C C . ILE A 1 93 ? -3.488 0.303 23.263 1.00 95.88 93 ILE A C 1
ATOM 678 O O . ILE A 1 93 ? -3.027 0.388 22.126 1.00 95.88 93 ILE A O 1
ATOM 682 N N . THR A 1 94 ? -4.404 -0.593 23.630 1.00 97.44 94 THR A N 1
ATOM 683 C CA . THR A 1 94 ? -4.997 -1.591 22.741 1.00 97.44 94 THR A CA 1
ATOM 684 C C . THR A 1 94 ? -6.500 -1.328 22.639 1.00 97.44 94 THR A C 1
ATOM 686 O O . THR A 1 94 ? -7.217 -1.394 23.640 1.00 97.44 94 THR A O 1
ATOM 689 N N . ALA A 1 95 ? -7.031 -0.996 21.458 1.00 98.25 95 ALA A N 1
ATOM 690 C CA . ALA A 1 95 ? -8.474 -0.726 21.351 1.00 98.25 95 ALA A CA 1
ATOM 691 C C . ALA A 1 95 ? -9.311 -2.020 21.426 1.00 98.25 95 ALA A C 1
ATOM 693 O O . ALA A 1 95 ? -10.333 -2.056 22.117 1.00 98.25 95 ALA A O 1
ATOM 694 N N . ILE A 1 96 ? -8.862 -3.086 20.759 1.00 98.75 96 ILE A N 1
ATOM 695 C CA . ILE A 1 96 ? -9.436 -4.435 20.839 1.00 98.75 96 ILE A CA 1
ATOM 696 C C . ILE A 1 96 ? -8.303 -5.446 21.022 1.00 98.75 96 ILE A C 1
ATOM 698 O O . ILE A 1 96 ? -7.424 -5.529 20.164 1.00 98.75 96 ILE A O 1
ATOM 702 N N . ASP A 1 97 ? -8.370 -6.226 22.097 1.00 98.56 97 ASP A N 1
ATOM 703 C CA . ASP A 1 97 ? -7.505 -7.383 22.329 1.00 98.56 97 ASP A CA 1
ATOM 704 C C . ASP A 1 97 ? -8.294 -8.667 22.053 1.00 98.56 97 ASP A C 1
ATOM 706 O O . ASP A 1 97 ? -9.400 -8.852 22.569 1.00 98.56 97 ASP A O 1
ATOM 710 N N . ILE A 1 98 ? -7.767 -9.511 21.169 1.00 98.62 98 ILE A N 1
ATOM 711 C CA . ILE A 1 98 ? -8.324 -10.820 20.829 1.00 98.62 98 ILE A CA 1
ATOM 712 C C . ILE A 1 98 ? -7.264 -11.846 21.223 1.00 98.62 98 ILE A C 1
ATOM 714 O O . ILE A 1 98 ? -6.300 -12.052 20.480 1.00 98.62 98 ILE A O 1
ATOM 718 N N . ASP A 1 99 ? -7.449 -12.460 22.389 1.00 97.12 99 ASP A N 1
ATOM 719 C CA . ASP A 1 99 ? -6.468 -13.353 23.006 1.00 97.12 99 ASP A CA 1
ATOM 720 C C . ASP A 1 99 ? -7.058 -14.752 23.217 1.00 97.12 99 ASP A C 1
ATOM 722 O O . ASP A 1 99 ? -8.124 -14.914 23.808 1.00 97.12 99 ASP A O 1
ATOM 726 N N . ALA A 1 100 ? -6.358 -15.778 22.734 1.00 97.12 100 ALA A N 1
ATOM 727 C CA . ALA A 1 100 ? -6.661 -17.188 22.977 1.00 97.12 100 ALA A CA 1
ATOM 728 C C . ALA A 1 100 ? -8.088 -17.632 22.575 1.00 97.12 100 ALA A C 1
ATOM 730 O O . ALA A 1 100 ? -8.713 -18.457 23.257 1.00 97.12 100 ALA A O 1
ATOM 731 N N . VAL A 1 101 ? -8.607 -17.119 21.452 1.00 97.94 101 VAL A N 1
ATOM 732 C CA . VAL A 1 101 ? -9.964 -17.407 20.945 1.00 97.94 101 VAL A CA 1
ATOM 733 C C . VAL A 1 101 ? -10.008 -17.693 19.449 1.00 97.94 101 VAL A C 1
ATOM 735 O O . VAL A 1 101 ? -9.212 -17.177 18.677 1.00 97.94 101 VAL A O 1
ATOM 738 N N . ASP A 1 102 ? -11.035 -18.428 19.016 1.00 98.06 102 ASP A N 1
ATOM 739 C CA . ASP A 1 102 ? -11.245 -18.725 17.597 1.00 98.06 102 ASP A CA 1
ATOM 740 C C . ASP A 1 102 ? -12.410 -17.931 16.997 1.00 98.06 102 ASP A C 1
ATOM 742 O O . ASP A 1 102 ? -13.428 -17.681 17.656 1.00 98.06 102 ASP A O 1
ATOM 746 N N . ARG A 1 103 ? -12.334 -17.654 15.690 1.00 98.62 103 ARG A N 1
ATOM 747 C CA . ARG A 1 103 ? -13.447 -17.126 14.874 1.00 98.62 103 ARG A CA 1
ATOM 748 C C . ARG A 1 103 ? -14.022 -15.804 15.395 1.00 98.62 103 ARG A C 1
ATOM 750 O O . ARG A 1 103 ? -15.201 -15.508 15.180 1.00 98.62 103 ARG A O 1
ATOM 757 N N . ALA A 1 104 ? -13.209 -14.999 16.077 1.00 98.69 104 ALA A N 1
ATOM 758 C CA . ALA A 1 104 ? -13.585 -13.635 16.416 1.00 98.69 104 ALA A CA 1
ATOM 759 C C . ALA A 1 104 ? -13.577 -12.752 15.157 1.00 98.69 104 ALA A C 1
ATOM 761 O O . ALA A 1 104 ? -12.809 -12.976 14.217 1.00 98.69 104 ALA A O 1
ATOM 762 N N . ALA A 1 105 ? -14.437 -11.735 15.119 1.00 98.75 105 ALA A N 1
ATOM 763 C CA . ALA A 1 105 ? -14.554 -10.860 13.960 1.00 98.75 105 ALA A CA 1
ATOM 764 C C . ALA A 1 105 ? -14.651 -9.378 14.333 1.00 98.75 105 ALA A C 1
ATOM 766 O O . ALA A 1 105 ? -15.464 -8.979 15.167 1.00 98.75 105 ALA A O 1
ATOM 767 N N . VAL A 1 106 ? -13.882 -8.540 13.639 1.00 98.94 106 VAL A N 1
ATOM 768 C CA . VAL A 1 106 ? -13.955 -7.076 13.721 1.00 98.94 106 VAL A CA 1
ATOM 769 C C . VAL A 1 106 ? -14.282 -6.534 12.336 1.00 98.94 106 VAL A C 1
ATOM 771 O O . VAL A 1 106 ? -13.482 -6.653 11.402 1.00 98.94 106 VAL A O 1
ATOM 774 N N . ILE A 1 107 ? -15.489 -5.984 12.182 1.00 98.88 107 ILE A N 1
ATOM 775 C CA . ILE A 1 107 ? -16.077 -5.706 10.869 1.00 98.88 107 ILE A CA 1
ATOM 776 C C . ILE A 1 107 ? -16.612 -4.276 10.784 1.00 98.88 107 ILE A C 1
ATOM 778 O O . ILE A 1 107 ? -17.473 -3.874 11.569 1.00 98.88 107 ILE A O 1
ATOM 782 N N . ASN A 1 108 ? -16.200 -3.540 9.747 1.00 98.75 108 ASN A N 1
ATOM 783 C CA . ASN A 1 108 ? -16.681 -2.185 9.438 1.00 98.75 108 ASN A CA 1
ATOM 784 C C . ASN A 1 108 ? -16.537 -1.187 10.605 1.00 98.75 108 ASN A C 1
ATOM 786 O O . ASN A 1 108 ? -17.322 -0.243 10.732 1.00 98.75 108 ASN A O 1
ATOM 790 N N . CYS A 1 109 ? -15.555 -1.398 11.476 1.00 98.88 109 CYS A N 1
ATOM 791 C CA . CYS A 1 109 ? -15.256 -0.518 12.594 1.00 98.88 109 CYS A CA 1
ATOM 792 C C . CYS A 1 109 ? -14.348 0.641 12.165 1.00 98.88 109 CYS A C 1
ATOM 794 O O . CYS A 1 109 ? -13.646 0.574 11.151 1.00 98.88 109 CYS A O 1
ATOM 796 N N . ARG A 1 110 ? -14.364 1.721 12.946 1.00 98.56 110 ARG A N 1
ATOM 797 C CA . ARG A 1 110 ? -13.497 2.889 12.760 1.00 98.56 110 ARG A CA 1
ATOM 798 C C . ARG A 1 110 ? -12.622 3.096 13.991 1.00 98.56 110 ARG A C 1
ATOM 800 O O . ARG A 1 110 ? -13.152 3.154 15.092 1.00 98.56 110 ARG A O 1
ATOM 807 N N . PHE A 1 111 ? -11.321 3.244 13.789 1.00 98.00 111 PHE A N 1
ATOM 808 C CA . PHE A 1 111 ? -10.324 3.457 14.833 1.00 98.00 111 PHE A CA 1
ATOM 809 C C . PHE A 1 111 ? -9.622 4.786 14.592 1.00 98.00 111 PHE A C 1
ATOM 811 O O . PHE A 1 111 ? -9.152 5.049 13.480 1.00 98.00 111 PHE A O 1
ATOM 818 N N . ILE A 1 112 ? -9.595 5.628 15.617 1.00 95.38 112 ILE A N 1
ATOM 819 C CA . ILE A 1 112 ? -9.058 6.981 15.555 1.00 95.38 112 ILE A CA 1
ATOM 820 C C . ILE A 1 112 ? -8.123 7.142 16.744 1.00 95.38 112 ILE A C 1
ATOM 822 O O . ILE A 1 112 ? -8.597 7.110 17.872 1.00 95.38 112 ILE A O 1
ATOM 826 N N . ALA A 1 113 ? -6.833 7.293 16.472 1.00 92.62 113 ALA A N 1
ATOM 827 C CA . ALA A 1 113 ? -5.814 7.635 17.460 1.00 92.62 113 ALA A CA 1
ATOM 828 C C . ALA A 1 113 ? -5.401 9.107 17.306 1.00 92.62 113 ALA A C 1
ATOM 830 O O . ALA A 1 113 ? -5.625 9.703 16.239 1.00 92.62 113 ALA A O 1
ATOM 831 N N . GLU A 1 114 ? -4.787 9.695 18.337 1.00 89.81 114 GLU A N 1
ATOM 832 C CA . GLU A 1 114 ? -4.150 11.009 18.223 1.00 89.81 114 GLU A CA 1
ATOM 833 C C . GLU A 1 114 ? -3.125 11.037 17.067 1.00 89.81 114 GLU A C 1
ATOM 835 O O . GLU A 1 114 ? -2.544 10.020 16.693 1.00 89.81 114 GLU A O 1
ATOM 840 N N . ASN A 1 115 ? -2.928 12.210 16.455 1.00 83.06 115 ASN A N 1
ATOM 841 C CA . ASN A 1 115 ? -1.938 12.430 15.400 1.00 83.06 115 ASN A CA 1
ATOM 842 C C . ASN A 1 115 ? -0.763 13.287 15.899 1.00 83.06 115 ASN A C 1
ATOM 844 O O . ASN A 1 115 ? -0.977 14.336 16.508 1.00 83.06 115 ASN A O 1
ATOM 848 N N . GLY A 1 116 ? 0.466 12.916 15.547 1.00 72.69 116 GLY A N 1
ATOM 849 C CA . GLY A 1 116 ? 1.703 13.627 15.879 1.00 72.69 116 GLY A CA 1
ATOM 850 C C . GLY A 1 116 ? 2.282 13.304 17.262 1.00 72.69 116 GLY A C 1
ATOM 851 O O . GLY A 1 116 ? 3.339 13.832 17.614 1.00 72.69 116 GLY A O 1
ATOM 852 N N . THR A 1 117 ? 1.610 12.456 18.039 1.00 71.81 117 THR A N 1
ATOM 853 C CA . THR A 1 117 ? 2.075 11.856 19.295 1.00 71.81 117 THR A CA 1
ATOM 854 C C . THR A 1 117 ? 1.613 10.404 19.294 1.00 71.81 117 THR A C 1
ATOM 856 O O . THR A 1 117 ? 0.550 10.108 18.764 1.00 71.81 117 THR A O 1
ATOM 859 N N . ALA A 1 118 ? 2.419 9.499 19.854 1.00 66.81 118 ALA A N 1
ATOM 860 C CA . ALA A 1 118 ? 2.048 8.099 20.038 1.00 66.81 118 ALA A CA 1
ATOM 861 C C . ALA A 1 118 ? 0.738 7.990 20.844 1.00 66.81 118 ALA A C 1
ATOM 863 O O . ALA A 1 118 ? 0.785 8.066 22.071 1.00 66.81 118 ALA A O 1
ATOM 864 N N . GLY A 1 119 ? -0.390 7.862 20.139 1.00 79.25 119 GLY A N 1
ATOM 865 C CA . GLY A 1 119 ? -1.726 7.764 20.716 1.00 79.25 119 GLY A CA 1
ATOM 866 C C . GLY A 1 119 ? -2.016 6.337 21.157 1.00 79.25 119 GLY A C 1
ATOM 867 O O . GLY A 1 119 ? -1.871 6.000 22.332 1.00 79.25 119 GLY A O 1
ATOM 868 N N . MET A 1 120 ? -2.351 5.474 20.192 1.00 92.12 120 MET A N 1
ATOM 869 C CA . MET A 1 120 ? -2.521 4.036 20.433 1.00 92.12 120 MET A CA 1
ATOM 870 C C . MET A 1 120 ? -1.213 3.273 20.225 1.00 92.12 120 MET A C 1
ATOM 872 O O . MET A 1 120 ? -0.367 3.688 19.433 1.00 92.12 120 MET A O 1
ATOM 876 N N . ALA A 1 121 ? -1.047 2.128 20.887 1.00 93.69 121 ALA A N 1
ATOM 877 C CA . ALA A 1 121 ? -0.011 1.177 20.491 1.00 93.69 121 ALA A CA 1
ATOM 878 C C . ALA A 1 121 ? -0.512 0.365 19.291 1.00 93.69 121 ALA A C 1
ATOM 880 O O . ALA A 1 121 ? 0.043 0.459 18.188 1.00 93.69 121 ALA A O 1
ATOM 881 N N . GLU A 1 122 ? -1.673 -0.269 19.459 1.00 94.56 122 GLU A N 1
ATOM 882 C CA . GLU A 1 122 ? -2.357 -0.988 18.399 1.00 94.56 122 GLU A CA 1
ATOM 883 C C . GLU A 1 122 ? -3.880 -0.878 18.482 1.00 94.56 122 GLU A C 1
ATOM 885 O O . GLU A 1 122 ? -4.494 -0.884 19.546 1.00 94.56 122 GLU A O 1
ATOM 890 N N . ALA A 1 123 ? -4.533 -0.782 17.324 1.00 97.38 123 ALA A N 1
ATOM 891 C CA . ALA A 1 123 ? -5.994 -0.761 17.299 1.00 97.38 123 ALA A CA 1
ATOM 892 C C . ALA A 1 123 ? -6.584 -2.165 17.485 1.00 97.38 123 ALA A C 1
ATOM 894 O O . ALA A 1 123 ? -7.586 -2.327 18.178 1.00 97.38 123 ALA A O 1
ATOM 895 N N . ILE A 1 124 ? -5.986 -3.179 16.861 1.00 98.50 124 ILE A N 1
ATOM 896 C CA . ILE A 1 124 ? -6.423 -4.569 16.994 1.00 98.50 124 ILE A CA 1
ATOM 897 C C . ILE A 1 124 ? -5.203 -5.444 17.235 1.00 98.50 124 ILE A C 1
ATOM 899 O O . ILE A 1 124 ? -4.301 -5.485 16.393 1.00 98.50 124 ILE A O 1
ATOM 903 N N . ARG A 1 125 ? -5.223 -6.176 18.344 1.00 98.06 125 ARG A N 1
ATOM 904 C CA . ARG A 1 125 ? -4.227 -7.180 18.703 1.00 98.06 125 ARG A CA 1
ATOM 905 C C . ARG A 1 125 ? -4.808 -8.584 18.532 1.00 98.06 125 ARG A C 1
ATOM 907 O O . ARG A 1 125 ? -5.968 -8.822 18.860 1.00 98.06 125 ARG A O 1
ATOM 914 N N . LEU A 1 126 ? -4.010 -9.481 17.960 1.00 98.25 126 LEU A N 1
ATOM 915 C CA . LEU A 1 126 ? -4.286 -10.910 17.823 1.00 98.25 126 LEU A CA 1
ATOM 916 C C . LEU A 1 126 ? -3.148 -11.678 18.502 1.00 98.25 126 LEU A C 1
ATOM 918 O O . LEU A 1 126 ? -2.009 -11.614 18.030 1.00 98.25 126 LEU A O 1
ATOM 922 N N . ASP A 1 127 ? -3.471 -12.400 19.571 1.00 97.38 127 ASP A N 1
ATOM 923 C CA . ASP A 1 127 ? -2.558 -13.281 20.302 1.00 97.38 127 ASP A CA 1
ATOM 924 C C . ASP A 1 127 ? -3.205 -14.661 20.418 1.00 97.38 127 ASP A C 1
ATOM 926 O O . ASP A 1 127 ? -4.271 -14.810 21.003 1.00 97.38 127 ASP A O 1
ATOM 930 N N . THR A 1 128 ? -2.602 -15.691 19.817 1.00 97.44 128 THR A N 1
ATOM 931 C CA . THR A 1 128 ? -3.169 -17.055 19.861 1.00 97.44 128 THR A CA 1
ATOM 932 C C . THR A 1 128 ? -4.638 -17.112 19.373 1.00 97.44 128 THR A C 1
ATOM 934 O O . THR A 1 128 ? -5.478 -17.786 19.967 1.00 97.44 128 THR A O 1
ATOM 937 N N . ALA A 1 129 ? -4.972 -16.362 18.314 1.00 97.69 129 ALA A N 1
ATOM 938 C CA . ALA A 1 129 ? -6.349 -16.126 17.884 1.00 97.69 129 ALA A CA 1
ATOM 939 C C . ALA A 1 129 ? -6.650 -16.660 16.469 1.00 97.69 129 ALA A C 1
ATOM 941 O O . ALA A 1 129 ? -6.484 -15.960 15.462 1.00 97.69 129 ALA A O 1
ATOM 942 N N . ASP A 1 130 ? -7.119 -17.902 16.372 1.00 98.31 130 ASP A N 1
ATOM 943 C CA . ASP A 1 130 ? -7.249 -18.604 15.093 1.00 98.31 130 ASP A CA 1
ATOM 944 C C . ASP A 1 130 ? -8.548 -18.263 14.343 1.00 98.31 130 ASP A C 1
ATOM 946 O O . ASP A 1 130 ? -9.574 -17.890 14.914 1.00 98.31 130 ASP A O 1
ATOM 950 N N . GLU A 1 131 ? -8.524 -18.393 13.014 1.00 98.44 131 GLU A N 1
ATOM 951 C CA . GLU A 1 131 ? -9.688 -18.214 12.126 1.00 98.44 131 GLU A CA 1
ATOM 952 C C . GLU A 1 131 ? -10.378 -16.837 12.256 1.00 98.44 131 GLU A C 1
ATOM 954 O O . GLU A 1 131 ? -11.541 -16.664 11.875 1.00 98.44 131 GLU A O 1
ATOM 959 N N . CYS A 1 132 ? -9.672 -15.842 12.798 1.00 98.56 132 CYS A N 1
ATOM 960 C CA . CYS A 1 132 ? -10.218 -14.515 13.051 1.00 98.56 132 CYS A CA 1
ATOM 961 C C . CYS A 1 132 ? -10.351 -13.682 11.769 1.00 98.56 132 CYS A C 1
ATOM 963 O O . CYS A 1 132 ? -9.577 -13.820 10.818 1.00 98.56 132 CYS A O 1
ATOM 965 N N . GLN A 1 133 ? -11.331 -12.778 11.749 1.00 98.81 133 GLN A N 1
ATOM 966 C CA . GLN A 1 133 ? -11.659 -11.959 10.581 1.00 98.81 133 GLN A CA 1
ATOM 967 C C . GLN A 1 133 ? -11.603 -10.463 10.883 1.00 98.81 133 GLN A C 1
ATOM 969 O O . GLN A 1 133 ? -12.423 -9.941 11.635 1.00 98.81 133 GLN A O 1
ATOM 974 N N . ILE A 1 134 ? -10.701 -9.741 10.218 1.00 98.81 134 ILE A N 1
ATOM 975 C CA . ILE A 1 134 ? -10.574 -8.284 10.323 1.00 98.81 134 ILE A CA 1
ATOM 976 C C . ILE A 1 134 ? -10.904 -7.658 8.965 1.00 98.81 134 ILE A C 1
ATOM 978 O O . ILE A 1 134 ? -10.077 -7.652 8.047 1.00 98.81 134 ILE A O 1
ATOM 982 N N . ILE A 1 135 ? -12.145 -7.184 8.803 1.00 98.75 135 ILE A N 1
ATOM 983 C CA . ILE A 1 135 ? -12.720 -6.872 7.484 1.00 98.75 135 ILE A CA 1
ATOM 984 C C . ILE A 1 135 ? -13.322 -5.465 7.417 1.00 98.75 135 ILE A C 1
ATOM 986 O O . ILE A 1 135 ? -14.186 -5.109 8.215 1.00 98.75 135 ILE A O 1
ATOM 990 N N . GLY A 1 136 ? -12.972 -4.694 6.384 1.00 98.44 136 GLY A N 1
ATOM 991 C CA . GLY A 1 136 ? -13.693 -3.455 6.055 1.00 98.44 136 GLY A CA 1
ATOM 992 C C . GLY A 1 136 ? -13.486 -2.305 7.048 1.00 98.44 136 GLY A C 1
ATOM 993 O O . GLY A 1 136 ? -14.257 -1.344 7.046 1.00 98.44 136 GLY A O 1
ATOM 994 N N . ASN A 1 137 ? -12.485 -2.400 7.924 1.00 98.75 137 ASN A N 1
ATOM 995 C CA . ASN A 1 137 ? -12.246 -1.425 8.982 1.00 98.75 137 ASN A CA 1
ATOM 996 C C . ASN A 1 137 ? -11.458 -0.209 8.473 1.00 98.75 137 ASN A C 1
ATOM 998 O O . ASN A 1 137 ? -10.704 -0.290 7.499 1.00 98.75 137 ASN A O 1
ATOM 1002 N N . GLN A 1 138 ? -11.626 0.927 9.147 1.00 98.12 138 GLN A N 1
ATOM 1003 C CA . GLN A 1 138 ? -10.924 2.178 8.857 1.00 98.12 138 GLN A CA 1
ATOM 1004 C C . GLN A 1 138 ? -10.044 2.574 10.038 1.00 98.12 138 GLN A C 1
ATOM 1006 O O . GLN A 1 138 ? -10.537 2.645 11.160 1.00 98.12 138 GLN A O 1
ATOM 1011 N N . PHE A 1 139 ? -8.779 2.885 9.776 1.00 96.25 139 PHE A N 1
ATOM 1012 C CA . PHE A 1 139 ? -7.800 3.275 10.789 1.00 96.25 139 PHE A CA 1
ATOM 1013 C C . PHE A 1 139 ? -7.192 4.625 10.423 1.00 96.25 139 PHE A C 1
ATOM 1015 O O . PHE A 1 139 ? -6.818 4.836 9.266 1.00 96.25 139 PHE A O 1
ATOM 1022 N N . THR A 1 140 ? -7.112 5.525 11.398 1.00 93.06 140 THR A N 1
ATOM 1023 C CA . THR A 1 140 ? -6.510 6.856 11.261 1.00 93.06 140 THR A CA 1
ATOM 1024 C C . THR A 1 140 ? -5.826 7.272 12.558 1.00 93.06 140 THR A C 1
ATOM 1026 O O . THR A 1 140 ? -6.411 7.067 13.615 1.00 93.06 140 THR A O 1
ATOM 1029 N N . GLY A 1 141 ? -4.661 7.911 12.477 1.00 90.94 141 GLY A N 1
ATOM 1030 C CA . GLY A 1 141 ? -3.908 8.417 13.632 1.00 90.94 141 GLY A CA 1
ATOM 1031 C C . GLY A 1 141 ? -2.557 7.725 13.772 1.00 90.94 141 GLY A C 1
ATOM 1032 O O . GLY A 1 141 ? -2.141 7.004 12.863 1.00 90.94 141 GLY A O 1
ATOM 1033 N N . ASP A 1 142 ? -1.896 7.926 14.906 1.00 89.56 142 ASP A N 1
ATOM 1034 C CA . ASP A 1 142 ? -0.599 7.332 15.214 1.00 89.56 142 ASP A CA 1
ATOM 1035 C C . ASP A 1 142 ? -0.776 6.098 16.095 1.00 89.56 142 ASP A C 1
ATOM 1037 O O . ASP A 1 142 ? -1.202 6.183 17.247 1.00 89.56 142 ASP A O 1
ATOM 1041 N N . MET A 1 143 ? -0.428 4.940 15.534 1.00 91.69 143 MET A N 1
ATOM 1042 C CA . MET A 1 143 ? -0.410 3.652 16.226 1.00 91.69 143 MET A CA 1
ATOM 1043 C C . MET A 1 143 ? 1.028 3.135 16.273 1.00 91.69 143 MET A C 1
ATOM 1045 O O . MET A 1 143 ? 1.610 2.868 15.213 1.00 91.69 143 MET A O 1
ATOM 1049 N N . THR A 1 144 ? 1.628 3.039 17.465 1.00 91.56 144 THR A N 1
ATOM 1050 C CA . THR A 1 144 ? 3.081 2.833 17.585 1.00 91.56 144 THR A CA 1
ATOM 1051 C C . THR A 1 144 ? 3.564 1.500 17.046 1.00 91.56 144 THR A C 1
ATOM 1053 O O . THR A 1 144 ? 4.637 1.457 16.433 1.00 91.56 144 THR A O 1
ATOM 1056 N N . ASP A 1 145 ? 2.747 0.466 17.224 1.00 91.31 145 ASP A N 1
ATOM 1057 C CA . ASP A 1 145 ? 3.087 -0.931 16.974 1.00 91.31 145 ASP A CA 1
ATOM 1058 C C . ASP A 1 145 ? 2.350 -1.449 15.729 1.00 91.31 145 ASP A C 1
ATOM 1060 O O . ASP A 1 145 ? 2.875 -2.287 14.994 1.00 91.31 145 ASP A O 1
ATOM 1064 N N . GLY A 1 146 ? 1.198 -0.859 15.388 1.00 91.69 146 GLY A N 1
ATOM 1065 C CA . GLY A 1 146 ? 0.514 -1.046 14.108 1.00 91.69 146 GLY A CA 1
ATOM 1066 C C . GLY A 1 146 ? -0.994 -0.818 14.188 1.00 91.69 146 GLY A C 1
ATOM 1067 O O . GLY A 1 146 ? -1.579 -0.746 15.257 1.00 91.69 146 GLY A O 1
ATOM 1068 N N . CYS A 1 147 ? -1.671 -0.739 13.043 1.00 95.00 147 CYS A N 1
ATOM 1069 C CA . CYS A 1 147 ? -3.136 -0.769 13.033 1.00 95.00 147 CYS A CA 1
ATOM 1070 C C . CYS A 1 147 ? -3.664 -2.144 13.453 1.00 95.00 147 CYS A C 1
ATOM 1072 O O . CYS A 1 147 ? -4.621 -2.242 14.213 1.00 95.00 147 CYS A O 1
ATOM 1074 N N . ILE A 1 148 ? -3.044 -3.203 12.933 1.00 97.44 148 ILE A N 1
ATOM 1075 C CA . ILE A 1 148 ? -3.354 -4.586 13.287 1.00 97.44 148 ILE A CA 1
ATOM 1076 C C . ILE A 1 148 ? -2.039 -5.273 13.617 1.00 97.44 148 ILE A C 1
ATOM 1078 O O . ILE A 1 148 ? -1.140 -5.302 12.773 1.00 97.44 148 ILE A O 1
ATOM 1082 N N . VAL A 1 149 ? -1.942 -5.842 14.811 1.00 96.69 149 VAL A N 1
ATOM 1083 C CA . VAL A 1 149 ? -0.735 -6.503 15.300 1.00 96.69 149 VAL A CA 1
ATOM 1084 C C . VAL A 1 149 ? -1.060 -7.956 15.626 1.00 96.69 149 VAL A C 1
ATOM 1086 O O . VAL A 1 149 ? -1.982 -8.246 16.379 1.00 96.69 149 VAL A O 1
ATOM 1089 N N . LEU A 1 150 ? -0.309 -8.872 15.019 1.00 95.81 150 LEU A N 1
ATOM 1090 C CA . LEU A 1 150 ? -0.295 -10.289 15.351 1.00 95.81 150 LEU A CA 1
ATOM 1091 C C . LEU A 1 150 ? 0.987 -10.550 16.137 1.00 95.81 150 LEU A C 1
ATOM 1093 O O . LEU A 1 150 ? 2.080 -10.487 15.559 1.00 95.81 150 LEU A O 1
ATOM 1097 N N . GLU A 1 151 ? 0.852 -10.804 17.434 1.00 94.19 151 GLU A N 1
ATOM 1098 C CA . GLU A 1 151 ? 1.966 -10.941 18.372 1.00 94.19 151 GLU A CA 1
ATOM 1099 C C . GLU A 1 151 ? 1.665 -11.923 19.515 1.00 94.19 151 GLU A C 1
ATOM 1101 O O . GLU A 1 151 ? 0.675 -12.636 19.462 1.00 94.19 151 GLU A O 1
ATOM 1106 N N . GLY A 1 152 ? 2.549 -12.017 20.519 1.00 93.00 152 GLY A N 1
ATOM 1107 C CA . GLY A 1 152 ? 2.452 -13.025 21.581 1.00 93.00 152 GLY A CA 1
ATOM 1108 C C . GLY A 1 152 ? 2.753 -14.431 21.056 1.00 93.00 152 GLY A C 1
ATOM 1109 O O . GLY A 1 152 ? 3.926 -14.801 20.915 1.00 93.00 152 GLY A O 1
ATOM 1110 N N . ALA A 1 153 ? 1.714 -15.198 20.733 1.00 95.75 153 ALA A N 1
ATOM 1111 C CA . ALA A 1 153 ? 1.800 -16.462 20.008 1.00 95.75 153 ALA A CA 1
ATOM 1112 C C . ALA A 1 153 ? 1.067 -16.413 18.654 1.00 95.75 153 ALA A C 1
ATOM 1114 O O . ALA A 1 153 ? 0.153 -15.623 18.424 1.00 95.75 153 ALA A O 1
ATOM 1115 N N . ALA A 1 154 ? 1.503 -17.274 17.728 1.00 95.00 154 ALA A N 1
ATOM 1116 C CA . ALA A 1 154 ? 0.968 -17.315 16.372 1.00 95.00 154 ALA A CA 1
ATOM 1117 C C . ALA A 1 154 ? -0.553 -17.530 16.360 1.00 95.00 154 ALA A C 1
ATOM 1119 O O . ALA A 1 154 ? -1.080 -18.358 17.096 1.00 95.00 154 ALA A O 1
ATOM 1120 N N . SER A 1 155 ? -1.213 -16.775 15.489 1.00 97.25 155 SER A N 1
ATOM 1121 C CA . SER A 1 155 ? -2.628 -16.883 15.143 1.00 97.25 155 SER A CA 1
ATOM 1122 C C . SER A 1 155 ? -2.732 -17.454 13.731 1.00 97.25 155 SER A C 1
ATOM 1124 O O . SER A 1 155 ? -2.133 -16.915 12.796 1.00 97.25 155 SER A O 1
ATOM 1126 N N . ASP A 1 156 ? -3.452 -18.547 13.545 1.00 96.50 156 ASP A N 1
ATOM 1127 C CA . ASP A 1 156 ? -3.511 -19.273 12.285 1.00 96.50 156 ASP A CA 1
ATOM 1128 C C . ASP A 1 156 ? -4.806 -19.019 11.509 1.00 96.50 156 ASP A C 1
ATOM 1130 O O . ASP A 1 156 ? -5.884 -18.802 12.054 1.00 96.50 156 ASP A O 1
ATOM 1134 N N . SER A 1 157 ? -4.712 -19.082 10.180 1.00 96.69 157 SER A N 1
ATOM 1135 C CA . SER A 1 157 ? -5.855 -18.908 9.267 1.00 96.69 157 SER A CA 1
ATOM 1136 C C . SER A 1 157 ? -6.617 -17.578 9.411 1.00 96.69 157 SER A C 1
ATOM 1138 O O . SER A 1 157 ? -7.810 -17.515 9.112 1.00 96.69 157 SER A O 1
ATOM 1140 N N . VAL A 1 158 ? -5.936 -16.499 9.807 1.00 97.00 158 VAL A N 1
ATOM 1141 C CA . VAL A 1 158 ? -6.541 -15.164 9.953 1.00 97.00 158 VAL A CA 1
ATOM 1142 C C . VAL A 1 158 ? -6.864 -14.556 8.579 1.00 97.00 158 VAL A C 1
ATOM 1144 O O . VAL A 1 158 ? -6.049 -14.598 7.656 1.00 97.00 158 VAL A O 1
ATOM 1147 N N . GLU A 1 159 ? -8.034 -13.937 8.419 1.00 98.19 159 GLU A N 1
ATOM 1148 C CA . GLU A 1 159 ? -8.394 -13.169 7.219 1.00 98.19 159 GLU A CA 1
ATOM 1149 C C . GLU A 1 159 ? -8.377 -11.663 7.514 1.00 98.19 159 GLU A C 1
ATOM 1151 O O . GLU A 1 159 ? -9.213 -11.153 8.259 1.00 98.19 159 GLU A O 1
ATOM 1156 N N . ILE A 1 160 ? -7.462 -10.925 6.879 1.00 98.19 160 ILE A N 1
ATOM 1157 C CA . ILE A 1 160 ? -7.377 -9.460 6.977 1.00 98.19 160 ILE A CA 1
ATOM 1158 C C . ILE A 1 160 ? -7.611 -8.862 5.596 1.00 98.19 160 ILE A C 1
ATOM 1160 O O . ILE A 1 160 ? -6.749 -8.951 4.713 1.00 98.19 160 ILE A O 1
ATOM 1164 N N . ARG A 1 161 ? -8.764 -8.226 5.378 1.00 97.25 161 ARG A N 1
ATOM 1165 C CA . ARG A 1 161 ? -9.103 -7.704 4.049 1.00 97.25 161 ARG A CA 1
ATOM 1166 C C . ARG A 1 161 ? -9.988 -6.477 4.009 1.00 97.25 161 ARG A C 1
ATOM 1168 O O . ARG A 1 161 ? -10.737 -6.200 4.939 1.00 97.25 161 ARG A O 1
ATOM 1175 N N . ASP A 1 162 ? -9.944 -5.786 2.875 1.00 97.31 162 ASP A N 1
ATOM 1176 C CA . ASP A 1 162 ? -10.794 -4.627 2.579 1.00 97.31 162 ASP A CA 1
ATOM 1177 C C . ASP A 1 162 ? -10.656 -3.487 3.608 1.00 97.31 162 ASP A C 1
ATOM 1179 O O . ASP A 1 162 ? -11.523 -2.621 3.713 1.00 97.31 162 ASP A O 1
ATOM 1183 N N . ASN A 1 163 ? -9.576 -3.474 4.393 1.00 97.75 163 ASN A N 1
ATOM 1184 C CA . ASN A 1 163 ? -9.336 -2.453 5.402 1.00 97.75 163 ASN A CA 1
ATOM 1185 C C . ASN A 1 163 ? -8.624 -1.245 4.785 1.00 97.75 163 ASN A C 1
ATOM 1187 O O . ASN A 1 163 ? -7.769 -1.383 3.907 1.00 97.75 163 ASN A O 1
ATOM 1191 N N . ARG A 1 164 ? -8.927 -0.049 5.291 1.00 96.44 164 ARG A N 1
ATOM 1192 C CA . ARG A 1 164 ? -8.256 1.199 4.919 1.00 96.44 164 ARG A CA 1
ATOM 1193 C C . ARG A 1 164 ? -7.485 1.741 6.110 1.00 96.44 164 ARG A C 1
ATOM 1195 O O . ARG A 1 164 ? -8.085 2.170 7.089 1.00 96.44 164 ARG A O 1
ATOM 1202 N N . MET A 1 165 ? -6.168 1.760 5.998 1.00 93.25 165 MET A N 1
ATOM 1203 C CA . MET A 1 165 ? -5.264 2.167 7.063 1.00 93.25 165 MET A CA 1
ATOM 1204 C C . MET A 1 165 ? -4.525 3.434 6.671 1.00 93.25 165 MET A C 1
ATOM 1206 O O . MET A 1 165 ? -3.908 3.499 5.607 1.00 93.25 165 MET A O 1
ATOM 1210 N N . TRP A 1 166 ? -4.582 4.425 7.5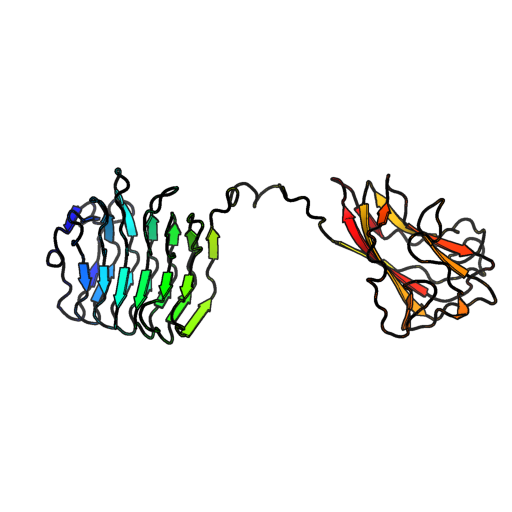47 1.00 91.25 166 TRP A N 1
ATOM 1211 C CA . TRP A 1 166 ? -3.624 5.510 7.595 1.00 91.25 166 TRP A CA 1
ATOM 1212 C C . TRP A 1 166 ? -2.995 5.523 8.988 1.00 91.25 166 TRP A C 1
ATOM 1214 O O . TRP A 1 166 ? -3.698 5.793 9.958 1.00 91.25 166 TRP A O 1
ATOM 1224 N N . ASN A 1 167 ? -1.706 5.191 9.073 1.00 88.94 167 ASN A N 1
ATOM 1225 C CA . ASN A 1 167 ? -0.944 5.251 10.319 1.00 88.94 167 ASN A CA 1
ATOM 1226 C C . ASN A 1 167 ? 0.156 6.313 10.201 1.00 88.94 167 ASN A C 1
ATOM 1228 O O . ASN A 1 167 ? 1.034 6.185 9.343 1.00 88.94 167 ASN A O 1
ATOM 1232 N N . GLY A 1 168 ? 0.097 7.365 11.014 1.00 86.06 168 GLY A N 1
ATOM 1233 C CA . GLY A 1 168 ? 1.091 8.441 10.999 1.00 86.06 168 GLY A CA 1
ATOM 1234 C C . GLY A 1 168 ? 2.379 8.116 11.766 1.00 86.06 168 GLY A C 1
ATOM 1235 O O . GLY A 1 168 ? 3.385 8.809 11.623 1.00 86.06 168 GLY A O 1
ATOM 1236 N N . HIS A 1 169 ? 2.423 7.001 12.501 1.00 83.62 169 HIS A N 1
ATOM 1237 C CA . HIS A 1 169 ? 3.610 6.639 13.264 1.00 83.62 169 HIS A CA 1
ATOM 1238 C 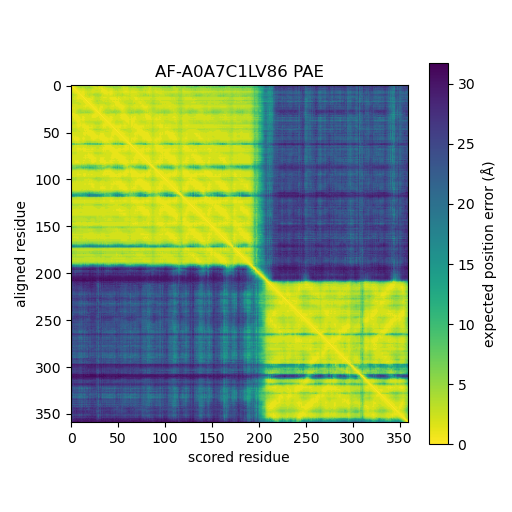C . HIS A 1 169 ? 4.788 6.193 12.373 1.00 83.62 169 HIS A C 1
ATOM 1240 O O . HIS A 1 169 ? 4.655 5.393 11.447 1.00 83.62 169 HIS A O 1
ATOM 1246 N N . ALA A 1 170 ? 6.001 6.652 12.701 1.00 75.38 170 ALA A N 1
ATOM 1247 C CA . ALA A 1 170 ? 7.193 6.412 11.880 1.00 75.38 170 ALA A CA 1
ATOM 1248 C C . ALA A 1 170 ? 7.671 4.943 11.857 1.00 75.38 170 ALA A C 1
ATOM 1250 O O . ALA A 1 170 ? 8.312 4.513 10.891 1.00 75.38 170 ALA A O 1
ATOM 1251 N N . ASN A 1 171 ? 7.385 4.175 12.915 1.00 72.06 171 ASN A N 1
ATOM 1252 C CA . ASN A 1 171 ? 7.981 2.849 13.136 1.00 72.06 171 ASN A CA 1
ATOM 1253 C C . ASN A 1 171 ? 7.056 1.670 12.790 1.00 72.06 171 ASN A C 1
ATOM 1255 O O . ASN A 1 171 ? 7.548 0.553 12.641 1.00 72.06 171 ASN A O 1
ATOM 1259 N N . ALA A 1 172 ? 5.755 1.904 12.602 1.00 71.88 172 ALA A N 1
ATOM 1260 C CA . ALA A 1 172 ? 4.779 0.875 12.244 1.00 71.88 172 ALA A CA 1
ATOM 1261 C C . ALA A 1 172 ? 3.749 1.448 11.265 1.00 71.88 172 ALA A C 1
ATOM 1263 O O . ALA A 1 172 ? 3.320 2.583 11.414 1.00 71.88 172 ALA A O 1
ATOM 1264 N N . ARG A 1 173 ? 3.385 0.693 10.215 1.00 74.88 173 ARG A N 1
ATOM 1265 C CA . ARG A 1 173 ? 2.729 1.272 9.017 1.00 74.88 173 ARG A CA 1
ATOM 1266 C C . ARG A 1 173 ? 1.348 0.703 8.678 1.00 74.88 173 ARG A C 1
ATOM 1268 O O . ARG A 1 173 ? 0.707 1.191 7.754 1.00 74.88 173 ARG A O 1
ATOM 1275 N N . GLY A 1 174 ? 0.883 -0.331 9.379 1.00 87.81 174 GLY A N 1
ATOM 1276 C CA . GLY A 1 174 ? -0.410 -0.962 9.091 1.00 87.81 174 GLY A CA 1
ATOM 1277 C C . GLY A 1 174 ? -0.558 -2.319 9.765 1.00 87.81 174 GLY A C 1
ATOM 1278 O O . GLY A 1 174 ? -0.911 -2.372 10.935 1.00 87.81 174 GLY A O 1
ATOM 1279 N N . ILE A 1 175 ? -0.280 -3.405 9.040 1.00 93.56 175 ILE A N 1
ATOM 1280 C CA . ILE A 1 175 ? -0.367 -4.776 9.567 1.00 93.56 175 ILE A CA 1
ATOM 1281 C C . ILE A 1 175 ? 1.030 -5.259 9.961 1.00 93.56 175 ILE A C 1
ATOM 1283 O O . ILE A 1 175 ? 1.939 -5.237 9.128 1.00 93.56 175 ILE A O 1
ATOM 1287 N N . VAL A 1 176 ? 1.192 -5.726 11.197 1.00 92.38 176 VAL A N 1
ATOM 1288 C CA . VAL A 1 176 ? 2.451 -6.257 11.730 1.00 92.38 176 VAL A CA 1
ATOM 1289 C C . VAL A 1 176 ? 2.244 -7.696 12.183 1.00 92.38 176 VAL A C 1
ATOM 1291 O O . VAL A 1 176 ? 1.349 -7.976 12.964 1.00 92.38 176 VAL A O 1
ATOM 1294 N N . ASN A 1 177 ? 3.071 -8.615 11.687 1.00 92.12 177 ASN A N 1
ATOM 1295 C CA . ASN A 1 177 ? 3.093 -10.015 12.109 1.00 92.12 177 ASN A CA 1
ATOM 1296 C C . ASN A 1 177 ? 4.480 -10.329 12.674 1.00 92.12 177 ASN A C 1
ATOM 1298 O O . ASN A 1 177 ? 5.444 -10.433 11.911 1.00 92.12 177 ASN A O 1
ATOM 1302 N N . SER A 1 178 ? 4.583 -10.435 13.998 1.00 89.12 178 SER A N 1
ATOM 1303 C CA . SER A 1 178 ? 5.853 -10.616 14.714 1.00 89.12 178 SER A CA 1
ATOM 1304 C C . SER A 1 178 ? 6.101 -12.060 15.169 1.00 89.12 178 SER A C 1
ATOM 1306 O O . SER A 1 178 ? 7.215 -12.387 15.578 1.00 89.12 178 SER A O 1
ATOM 1308 N N . VAL A 1 179 ? 5.098 -12.936 15.053 1.00 90.25 179 VAL A N 1
ATOM 1309 C CA . VAL A 1 179 ? 5.095 -14.284 15.658 1.00 90.25 179 VAL A CA 1
ATOM 1310 C C . VAL A 1 179 ? 4.874 -15.426 14.665 1.00 90.25 179 VAL A C 1
ATOM 1312 O O . VAL A 1 179 ? 4.834 -16.587 15.060 1.00 90.25 179 VAL A O 1
ATOM 1315 N N . GLY A 1 180 ? 4.799 -15.132 13.365 1.00 87.44 180 GLY A N 1
ATOM 1316 C CA . GLY A 1 180 ? 4.675 -16.158 12.325 1.00 87.44 180 GLY A CA 1
ATOM 1317 C C . GLY A 1 180 ? 3.246 -16.652 12.102 1.00 87.44 180 GLY A C 1
ATOM 1318 O O . GLY A 1 180 ? 3.065 -17.746 11.574 1.00 87.44 180 GLY A O 1
ATOM 1319 N N . SER A 1 181 ? 2.255 -15.837 12.462 1.00 93.56 181 SER A N 1
ATOM 1320 C CA . SER A 1 181 ? 0.834 -16.065 12.189 1.00 93.56 181 SER A CA 1
ATOM 1321 C C . SER A 1 181 ? 0.569 -16.333 10.701 1.00 93.56 181 SER A C 1
ATOM 1323 O O . SER A 1 181 ? 1.239 -15.759 9.832 1.00 93.56 181 SER A O 1
ATOM 1325 N N . THR A 1 182 ? -0.412 -17.179 10.389 1.00 95.12 182 THR A N 1
ATOM 1326 C CA . THR A 1 182 ? -0.751 -17.582 9.014 1.00 95.12 182 THR A CA 1
ATOM 1327 C C . THR A 1 182 ? -2.137 -17.094 8.597 1.00 95.12 182 THR A C 1
ATOM 1329 O O . THR A 1 182 ? -2.972 -16.763 9.434 1.00 95.12 182 THR A O 1
ATOM 1332 N N . GLY A 1 183 ? -2.406 -17.026 7.286 1.00 92.31 183 GLY A N 1
ATOM 1333 C CA . GLY A 1 183 ? -3.720 -16.615 6.790 1.00 92.31 183 GLY A CA 1
ATOM 1334 C C . GLY A 1 183 ? -3.713 -15.915 5.434 1.00 92.31 183 GLY A C 1
ATOM 1335 O O . GLY A 1 183 ? -2.807 -16.103 4.618 1.00 92.31 183 GLY A O 1
ATOM 1336 N N . ILE A 1 184 ? -4.751 -15.113 5.187 1.00 90.81 184 ILE A N 1
ATOM 1337 C CA . ILE A 1 184 ? -4.976 -14.379 3.937 1.00 90.81 184 ILE A CA 1
ATOM 1338 C C . ILE A 1 184 ? -5.030 -12.880 4.230 1.00 90.81 184 ILE A C 1
ATOM 1340 O O . ILE A 1 184 ? -5.909 -12.405 4.944 1.00 90.81 184 ILE A O 1
ATOM 1344 N N . ILE A 1 185 ? -4.134 -12.121 3.594 1.00 93.56 185 ILE A N 1
ATOM 1345 C CA . ILE A 1 185 ? -4.139 -10.655 3.607 1.00 93.56 185 ILE A CA 1
ATOM 1346 C C . ILE A 1 185 ? -4.361 -10.168 2.175 1.00 93.56 185 ILE A C 1
ATOM 1348 O O . ILE A 1 185 ? -3.515 -10.398 1.311 1.00 93.56 185 ILE A O 1
ATOM 1352 N N . ARG A 1 186 ? -5.492 -9.511 1.899 1.00 88.44 186 ARG A N 1
ATOM 1353 C CA . ARG A 1 186 ? -5.839 -9.046 0.541 1.00 88.44 186 ARG A CA 1
ATOM 1354 C C . ARG A 1 186 ? -6.660 -7.765 0.546 1.00 88.44 186 ARG A C 1
ATOM 1356 O O . ARG A 1 186 ? -7.346 -7.482 1.514 1.00 88.44 186 ARG A O 1
ATOM 1363 N N . ASP A 1 187 ? -6.608 -7.007 -0.543 1.00 92.06 187 ASP A N 1
ATOM 1364 C CA . ASP A 1 187 ? -7.499 -5.860 -0.794 1.00 92.06 187 ASP A CA 1
ATOM 1365 C C . ASP A 1 187 ? -7.467 -4.757 0.288 1.00 92.06 187 ASP A C 1
ATOM 1367 O O . ASP A 1 187 ? -8.378 -3.941 0.398 1.00 92.06 187 ASP A O 1
ATOM 1371 N N . ASN A 1 188 ? -6.397 -4.700 1.086 1.00 90.06 188 ASN A N 1
ATOM 1372 C CA . ASN A 1 188 ? -6.190 -3.637 2.063 1.00 90.06 188 ASN A CA 1
ATOM 1373 C C . ASN A 1 188 ? -5.507 -2.436 1.398 1.00 90.06 188 ASN A C 1
ATOM 1375 O O . ASN A 1 188 ? -4.593 -2.591 0.589 1.00 90.06 188 ASN A O 1
ATOM 1379 N N . THR A 1 189 ? -5.914 -1.230 1.785 1.00 91.25 189 THR A N 1
ATOM 1380 C CA . THR A 1 189 ? -5.239 0.017 1.415 1.00 91.25 189 THR A CA 1
ATOM 1381 C C . THR A 1 189 ? -4.420 0.505 2.598 1.00 91.25 189 THR A C 1
ATOM 1383 O O . THR A 1 189 ? -4.984 0.754 3.661 1.00 91.25 189 THR A O 1
ATOM 1386 N N . LEU A 1 190 ? -3.112 0.667 2.409 1.00 87.56 190 LEU A N 1
ATOM 1387 C CA . LEU A 1 190 ? -2.199 1.166 3.432 1.00 87.56 190 LEU A CA 1
ATOM 1388 C C . LEU A 1 190 ? -1.596 2.489 2.964 1.00 87.56 190 LEU A C 1
ATOM 1390 O O . LEU A 1 190 ? -1.026 2.576 1.878 1.00 87.56 190 LEU A O 1
ATOM 1394 N N . SER A 1 191 ? -1.726 3.507 3.799 1.00 82.62 191 SER A N 1
ATOM 1395 C CA . SER A 1 191 ? -1.045 4.788 3.680 1.00 82.62 191 SER A CA 1
ATOM 1396 C C . SER A 1 191 ? -0.394 5.102 5.023 1.00 82.62 191 SER A C 1
ATOM 1398 O O . SER A 1 191 ? -0.853 4.637 6.063 1.00 82.62 191 SER A O 1
ATOM 1400 N N . TYR A 1 192 ? 0.688 5.864 5.011 1.00 73.06 192 TYR A N 1
ATOM 1401 C CA . TYR A 1 192 ? 1.393 6.253 6.225 1.00 73.06 192 TYR A CA 1
ATOM 1402 C C . TYR A 1 192 ? 1.897 7.684 6.098 1.00 73.06 192 TYR A C 1
ATOM 1404 O O . TYR A 1 192 ? 1.987 8.225 4.989 1.00 73.06 192 TYR A O 1
ATOM 1412 N N . GLU A 1 193 ? 2.188 8.325 7.226 1.00 66.44 193 GLU A N 1
ATOM 1413 C CA . GLU A 1 193 ? 2.866 9.615 7.191 1.00 66.44 193 GLU A CA 1
ATOM 1414 C C . GLU A 1 193 ? 4.347 9.403 6.837 1.00 66.44 193 GLU A C 1
ATOM 1416 O O . GLU A 1 193 ? 5.139 8.872 7.606 1.00 66.44 193 GLU A O 1
ATOM 1421 N N . ASP A 1 194 ? 4.722 9.809 5.625 1.00 57.25 194 ASP A N 1
ATOM 1422 C CA . ASP A 1 194 ? 6.109 10.104 5.250 1.00 57.25 194 ASP A CA 1
ATOM 1423 C C . ASP A 1 194 ? 6.210 11.597 4.954 1.00 57.25 194 ASP A C 1
ATOM 1425 O O . ASP A 1 194 ? 6.356 11.998 3.806 1.00 57.25 194 ASP A O 1
ATOM 1429 N N . GLY A 1 195 ? 5.922 12.440 5.947 1.00 51.09 195 GLY A N 1
ATOM 1430 C CA . GLY A 1 195 ? 6.030 13.903 5.880 1.00 51.09 195 GLY A CA 1
ATOM 1431 C C . GLY A 1 195 ? 5.314 14.663 4.738 1.00 51.09 195 GLY A C 1
ATOM 1432 O O . GLY A 1 195 ? 5.372 15.889 4.759 1.00 51.09 195 GLY A O 1
ATOM 1433 N N . GLN A 1 196 ? 4.685 14.019 3.738 1.00 45.75 196 GLN A N 1
ATOM 1434 C CA . GLN A 1 196 ? 4.228 14.608 2.457 1.00 45.75 196 GLN A CA 1
ATOM 1435 C C . GLN A 1 196 ? 3.133 13.782 1.712 1.00 45.75 196 GLN A C 1
ATOM 1437 O O . GLN A 1 196 ? 2.873 14.013 0.532 1.00 45.75 196 GLN A O 1
ATOM 1442 N N . ALA A 1 197 ? 2.462 12.802 2.329 1.00 50.69 197 ALA A N 1
ATOM 1443 C CA . ALA A 1 197 ? 1.808 11.728 1.555 1.00 50.69 197 ALA A CA 1
ATOM 1444 C C . ALA A 1 197 ? 0.468 12.052 0.842 1.00 50.69 197 ALA A C 1
ATOM 1446 O O . ALA A 1 197 ? 0.135 11.369 -0.124 1.00 50.69 197 ALA A O 1
ATOM 1447 N N . MET A 1 198 ? -0.317 13.069 1.236 1.00 48.16 198 MET A N 1
ATOM 1448 C CA . MET A 1 198 ? -1.634 13.316 0.593 1.00 48.16 198 MET A CA 1
ATOM 1449 C C . MET A 1 198 ? -1.717 14.578 -0.278 1.00 48.16 198 MET A C 1
ATOM 1451 O O . MET A 1 198 ? -2.614 14.677 -1.113 1.00 48.16 198 MET A O 1
ATOM 1455 N N . ALA A 1 199 ? -0.786 15.526 -0.142 1.00 42.72 199 ALA A N 1
ATOM 1456 C CA . ALA A 1 199 ? -0.794 16.761 -0.936 1.00 42.72 199 ALA A CA 1
ATOM 1457 C C . ALA A 1 199 ? -0.152 16.601 -2.331 1.00 42.72 199 ALA A C 1
ATOM 1459 O O . ALA A 1 199 ? -0.415 17.419 -3.207 1.00 42.72 199 ALA A O 1
ATOM 1460 N N . GLN A 1 200 ? 0.636 15.542 -2.564 1.00 41.06 200 GLN A N 1
ATOM 1461 C CA . GLN A 1 200 ? 1.384 15.343 -3.817 1.00 41.06 200 GLN A CA 1
ATOM 1462 C C . GLN A 1 200 ? 0.838 14.246 -4.747 1.00 41.06 200 GLN A C 1
ATOM 1464 O O . GLN A 1 200 ? 1.295 14.139 -5.883 1.00 41.06 200 GLN A O 1
ATOM 1469 N N . GLN A 1 201 ? -0.141 13.435 -4.325 1.00 44.50 201 GLN A N 1
ATOM 1470 C CA . GLN A 1 201 ? -0.591 12.291 -5.138 1.00 44.50 201 GLN A CA 1
ATOM 1471 C C . GLN A 1 201 ? -1.647 12.615 -6.203 1.00 44.50 201 GLN A C 1
ATOM 1473 O O . GLN A 1 201 ? -1.857 11.793 -7.092 1.00 44.50 201 GLN A O 1
ATOM 1478 N N . LEU A 1 202 ? -2.293 13.789 -6.166 1.00 41.25 202 LEU A N 1
ATOM 1479 C CA . LEU A 1 202 ? -3.329 14.126 -7.154 1.00 41.25 202 LEU A CA 1
ATOM 1480 C C . LEU A 1 202 ? -2.916 15.209 -8.163 1.00 41.25 202 LEU A C 1
ATOM 1482 O O . LEU A 1 202 ? -3.454 15.231 -9.265 1.00 41.25 202 LEU A O 1
ATOM 1486 N N . LEU A 1 203 ? -1.924 16.048 -7.858 1.00 40.38 203 LEU A N 1
ATOM 1487 C CA . LEU A 1 203 ? -1.304 16.973 -8.812 1.00 40.38 203 LEU A CA 1
ATOM 1488 C C . LEU A 1 203 ? 0.131 17.297 -8.351 1.00 40.38 203 LEU A C 1
ATOM 1490 O O . LEU A 1 203 ? 0.295 18.039 -7.395 1.00 40.38 203 LEU A O 1
ATOM 1494 N N . ALA A 1 204 ? 1.134 16.765 -9.059 1.00 38.28 204 ALA A N 1
ATOM 1495 C CA . ALA A 1 204 ? 2.530 17.228 -9.114 1.00 38.28 204 ALA A CA 1
ATOM 1496 C C . ALA A 1 204 ? 3.287 17.474 -7.786 1.00 38.28 204 ALA A C 1
ATOM 1498 O O . ALA A 1 204 ? 3.088 18.498 -7.144 1.00 38.28 204 ALA A O 1
ATOM 1499 N N . THR A 1 205 ? 4.282 16.635 -7.453 1.00 38.84 205 THR A N 1
ATOM 1500 C CA . THR A 1 205 ? 5.688 17.062 -7.208 1.00 38.84 205 THR A CA 1
ATOM 1501 C C . THR A 1 205 ? 6.573 15.877 -6.799 1.00 38.84 205 THR A C 1
ATOM 1503 O O . THR A 1 205 ? 6.589 15.448 -5.656 1.00 38.84 205 THR A O 1
ATOM 1506 N N . THR A 1 206 ? 7.390 15.370 -7.720 1.00 41.59 206 THR A N 1
ATOM 1507 C CA . THR A 1 206 ? 8.616 14.643 -7.369 1.00 41.59 206 THR A CA 1
ATOM 1508 C C . THR A 1 206 ? 9.618 15.634 -6.777 1.00 41.59 206 THR A C 1
ATOM 1510 O O . THR A 1 206 ? 10.219 16.407 -7.519 1.00 41.59 206 THR A O 1
ATOM 1513 N N . SER A 1 207 ? 9.832 15.621 -5.460 1.00 44.19 207 SER A N 1
ATOM 1514 C CA . SER A 1 207 ? 11.003 16.265 -4.838 1.00 44.19 207 SER A CA 1
ATOM 1515 C C . SER A 1 207 ? 11.997 15.244 -4.281 1.00 44.19 207 SER A C 1
ATOM 1517 O O . SER A 1 207 ? 12.614 15.451 -3.241 1.00 44.19 207 SER A O 1
ATOM 1519 N N . GLY A 1 208 ? 12.170 14.137 -4.998 1.00 43.59 208 GLY A N 1
ATOM 1520 C CA . GLY A 1 208 ? 13.444 13.436 -5.060 1.00 43.59 208 GLY A CA 1
ATOM 1521 C C . GLY A 1 208 ? 13.926 13.545 -6.499 1.00 43.59 208 GLY A C 1
ATOM 1522 O O . GLY A 1 208 ? 13.160 13.208 -7.401 1.00 43.59 208 GLY A O 1
ATOM 1523 N N . SER A 1 209 ? 15.146 14.041 -6.715 1.00 55.25 209 SER A N 1
ATOM 1524 C CA . SER A 1 209 ? 15.824 14.135 -8.017 1.00 55.25 209 SER A CA 1
ATOM 1525 C C . SER A 1 209 ? 16.001 12.749 -8.648 1.00 55.25 209 SER A C 1
ATOM 1527 O O . SER A 1 209 ? 17.087 12.175 -8.653 1.00 55.25 209 SER A O 1
ATOM 1529 N N . THR A 1 210 ? 14.905 12.167 -9.115 1.00 62.34 210 THR A N 1
ATOM 1530 C CA . THR A 1 210 ? 14.837 10.829 -9.686 1.00 62.34 210 THR A CA 1
ATOM 1531 C C . THR A 1 210 ? 14.572 10.981 -11.170 1.00 62.34 210 THR A C 1
ATOM 1533 O O . THR A 1 210 ? 13.598 11.600 -11.589 1.00 62.34 210 THR A O 1
ATOM 1536 N N . LEU A 1 211 ? 15.486 10.448 -11.976 1.00 73.88 211 LEU A N 1
ATOM 1537 C CA . LEU A 1 211 ? 15.304 10.364 -13.416 1.00 73.88 211 LEU A CA 1
ATOM 1538 C C . LEU A 1 211 ? 14.156 9.388 -13.696 1.00 73.88 211 LEU A C 1
ATOM 1540 O O . LEU A 1 211 ? 14.249 8.204 -13.363 1.00 73.88 211 LEU A O 1
ATOM 1544 N N . ASN A 1 212 ? 13.069 9.891 -14.282 1.00 82.69 212 ASN A N 1
ATOM 1545 C CA . ASN A 1 212 ? 11.940 9.066 -14.693 1.00 82.69 212 ASN A CA 1
ATOM 1546 C C . ASN A 1 212 ? 12.273 8.374 -16.021 1.00 82.69 212 ASN A C 1
ATOM 1548 O O . ASN A 1 212 ? 12.138 8.974 -17.086 1.00 82.69 212 ASN A O 1
ATOM 1552 N N . TRP A 1 213 ? 12.753 7.133 -15.942 1.00 88.38 213 TRP A N 1
ATOM 1553 C CA . TRP A 1 213 ? 13.190 6.374 -17.111 1.00 88.38 213 TRP A CA 1
ATOM 1554 C C . TRP A 1 213 ? 12.017 5.970 -18.011 1.00 88.38 213 TRP A C 1
ATOM 1556 O O . TRP A 1 213 ? 11.061 5.332 -17.577 1.00 88.38 213 TRP A O 1
ATOM 1566 N N . GLN A 1 214 ? 12.150 6.285 -19.291 1.00 91.50 214 GLN A N 1
ATOM 1567 C CA . GLN A 1 214 ? 11.243 5.989 -20.389 1.00 91.50 214 GLN A CA 1
ATOM 1568 C C . GLN A 1 214 ? 11.975 5.168 -21.453 1.00 91.50 214 GLN A C 1
ATOM 1570 O O . GLN A 1 214 ? 13.206 5.115 -21.479 1.00 91.50 214 GLN A O 1
ATOM 1575 N N . ILE A 1 215 ? 11.216 4.525 -22.341 1.00 93.69 215 ILE A N 1
ATOM 1576 C CA . ILE A 1 215 ? 11.754 3.859 -23.527 1.00 93.69 215 ILE A CA 1
ATOM 1577 C C . ILE A 1 215 ? 11.015 4.353 -24.769 1.00 93.69 215 ILE A C 1
ATOM 1579 O O . ILE A 1 215 ? 9.787 4.295 -24.825 1.00 93.69 215 ILE A O 1
ATOM 1583 N N . THR A 1 216 ? 11.768 4.808 -25.768 1.00 96.06 216 THR A N 1
ATOM 1584 C CA . THR A 1 216 ? 11.244 5.175 -27.090 1.00 96.06 216 THR A CA 1
ATOM 1585 C C . THR A 1 216 ? 11.830 4.224 -28.126 1.00 96.06 216 THR A C 1
ATOM 1587 O O . THR A 1 216 ? 13.027 3.940 -28.113 1.00 96.06 216 THR A O 1
ATOM 1590 N N . ALA A 1 217 ? 10.980 3.717 -29.017 1.00 95.69 217 ALA A N 1
ATOM 1591 C CA . ALA A 1 217 ? 11.384 2.870 -30.133 1.00 95.69 217 ALA A CA 1
ATOM 1592 C C . ALA A 1 217 ? 11.218 3.628 -31.455 1.00 95.69 217 ALA A C 1
ATOM 1594 O O . ALA A 1 217 ? 10.248 4.368 -31.628 1.00 95.69 217 ALA A O 1
ATOM 1595 N N . HIS A 1 218 ? 12.139 3.421 -32.390 1.00 96.06 218 HIS A N 1
ATOM 1596 C CA . HIS A 1 218 ? 12.038 3.866 -33.772 1.00 96.06 218 HIS A CA 1
ATOM 1597 C C . HIS A 1 218 ? 12.132 2.661 -34.699 1.00 96.06 218 HIS A C 1
ATOM 1599 O O . HIS A 1 218 ? 13.019 1.820 -34.562 1.00 96.06 218 HIS A O 1
ATOM 1605 N N . ARG A 1 219 ? 11.179 2.582 -35.626 1.00 94.44 219 ARG A N 1
ATOM 1606 C CA . ARG A 1 219 ? 11.172 1.585 -36.692 1.00 94.44 219 ARG A CA 1
ATOM 1607 C C . ARG A 1 219 ? 11.730 2.252 -37.937 1.00 94.44 219 ARG A C 1
ATOM 1609 O O . ARG A 1 219 ? 11.017 3.053 -38.544 1.00 94.44 219 ARG A O 1
ATOM 1616 N N . SER A 1 220 ? 12.986 1.975 -38.273 1.00 90.44 220 SER A N 1
ATOM 1617 C CA . SER A 1 220 ? 13.636 2.647 -39.399 1.00 90.44 220 SER A CA 1
ATOM 1618 C C . SER A 1 220 ? 13.046 2.183 -40.725 1.00 90.44 220 SER A C 1
ATOM 1620 O O . SER A 1 220 ? 12.547 1.056 -40.853 1.00 90.44 220 SER A O 1
ATOM 1622 N N . SER A 1 221 ? 13.122 3.045 -41.736 1.00 92.62 221 SER A N 1
ATOM 1623 C CA . SER A 1 221 ? 12.906 2.623 -43.115 1.00 92.62 221 SER A CA 1
ATOM 1624 C C . SER A 1 221 ? 13.964 1.594 -43.528 1.00 92.62 221 SER A C 1
ATOM 1626 O O . SER A 1 221 ? 15.024 1.460 -42.913 1.00 92.62 221 SER A O 1
ATOM 1628 N N . VAL A 1 222 ? 13.659 0.826 -44.570 1.00 94.56 222 VAL A N 1
ATOM 1629 C CA . VAL A 1 222 ? 14.620 -0.114 -45.158 1.00 94.56 222 VAL A CA 1
ATOM 1630 C C . VAL A 1 222 ? 15.808 0.683 -45.700 1.00 94.56 222 VAL A C 1
ATOM 1632 O O . VAL A 1 222 ? 15.608 1.729 -46.316 1.00 94.56 222 VAL A O 1
ATOM 1635 N N . PHE A 1 223 ? 17.024 0.193 -45.476 1.00 95.38 223 PHE A N 1
ATOM 1636 C CA . PHE A 1 223 ? 18.208 0.727 -46.138 1.00 95.38 223 PHE A CA 1
ATOM 1637 C C . PHE A 1 223 ? 18.063 0.530 -47.650 1.00 95.38 223 PHE A C 1
ATOM 1639 O O . PHE A 1 223 ? 17.827 -0.582 -48.114 1.00 95.38 223 PHE A O 1
ATOM 1646 N N . ASP A 1 224 ? 18.202 1.602 -48.416 1.00 94.94 224 ASP A N 1
ATOM 1647 C CA . ASP A 1 224 ? 18.202 1.595 -49.880 1.00 94.94 224 ASP A CA 1
ATOM 1648 C C . ASP A 1 224 ? 19.238 2.599 -50.389 1.00 94.94 224 ASP A C 1
ATOM 1650 O O . ASP A 1 224 ? 18.987 3.408 -51.277 1.00 94.94 224 ASP A O 1
ATOM 1654 N N . GLY A 1 225 ? 20.438 2.576 -49.809 1.00 93.00 225 GLY A N 1
ATOM 1655 C CA . GLY A 1 225 ? 21.487 3.535 -50.131 1.00 93.00 225 GLY A CA 1
ATOM 1656 C C . GLY A 1 225 ? 21.966 3.491 -51.581 1.00 93.00 225 GLY A C 1
ATOM 1657 O O . GLY A 1 225 ? 22.714 4.363 -52.001 1.00 93.00 225 GLY A O 1
ATOM 1658 N N . GLY A 1 226 ? 21.561 2.497 -52.378 1.00 91.94 226 GLY A N 1
ATOM 1659 C CA . GLY A 1 226 ? 21.771 2.513 -53.829 1.00 91.94 226 GLY A CA 1
ATOM 1660 C C . GLY A 1 226 ? 20.917 3.563 -54.556 1.00 91.94 226 GLY A C 1
ATOM 1661 O O . GLY A 1 226 ? 21.253 3.952 -55.678 1.00 91.94 226 GLY A O 1
ATOM 1662 N N . THR A 1 227 ? 19.840 4.025 -53.921 1.00 93.62 227 THR A N 1
ATOM 1663 C CA . THR A 1 227 ? 18.944 5.076 -54.398 1.00 93.62 227 THR A CA 1
ATOM 1664 C C . THR A 1 227 ? 19.375 6.432 -53.832 1.00 93.62 227 THR A C 1
ATOM 1666 O O . THR A 1 227 ? 19.709 6.569 -52.657 1.00 93.62 227 THR A O 1
ATOM 1669 N N . GLY A 1 228 ? 19.390 7.456 -54.691 1.00 93.62 228 GLY A N 1
ATOM 1670 C CA . GLY A 1 228 ? 19.791 8.808 -54.303 1.00 93.62 228 GLY A CA 1
ATOM 1671 C C . GLY A 1 228 ? 18.920 9.360 -53.175 1.00 93.62 228 GLY A C 1
ATOM 1672 O O . GLY A 1 228 ? 17.697 9.280 -53.241 1.00 93.62 228 GLY A O 1
ATOM 1673 N N . ASP A 1 229 ? 19.579 9.923 -52.167 1.00 92.38 229 ASP A N 1
ATOM 1674 C CA . ASP A 1 229 ? 18.997 10.501 -50.948 1.00 92.38 229 ASP A CA 1
ATOM 1675 C C . ASP A 1 229 ? 18.155 9.537 -50.093 1.00 92.38 229 ASP A C 1
ATOM 1677 O O . ASP A 1 229 ? 17.558 9.965 -49.113 1.00 92.38 229 ASP A O 1
ATOM 1681 N N . SER A 1 230 ? 18.121 8.240 -50.395 1.00 93.38 230 SER A N 1
ATOM 1682 C CA . SER A 1 230 ? 17.443 7.249 -49.555 1.00 93.38 230 SER A CA 1
ATOM 1683 C C . SER A 1 230 ? 18.261 6.893 -48.308 1.00 93.38 230 SER A C 1
ATOM 1685 O O . SER A 1 230 ? 19.456 7.182 -48.213 1.00 93.38 230 SER A O 1
ATOM 1687 N N . HIS A 1 231 ? 17.611 6.252 -47.333 1.00 94.06 231 HIS A N 1
ATOM 1688 C CA . HIS A 1 231 ? 18.256 5.776 -46.108 1.00 94.06 231 HIS A CA 1
ATOM 1689 C C . HIS A 1 231 ? 19.453 4.862 -46.435 1.00 94.06 231 HIS A C 1
ATOM 1691 O O . HIS A 1 231 ? 19.306 3.887 -47.171 1.00 94.06 231 HIS A O 1
ATOM 1697 N N . GLY A 1 232 ? 20.638 5.192 -45.914 1.00 94.31 232 GLY A N 1
ATOM 1698 C CA . GLY A 1 232 ? 21.887 4.476 -46.195 1.00 94.31 232 GLY A CA 1
ATOM 1699 C C . GLY A 1 232 ? 22.698 4.987 -47.388 1.00 94.31 232 GLY A C 1
ATOM 1700 O O . GLY A 1 232 ? 23.733 4.395 -47.698 1.00 94.31 232 GLY A O 1
ATOM 1701 N N . ASN A 1 233 ? 22.248 6.028 -48.100 1.00 94.88 233 ASN A N 1
ATOM 1702 C CA . ASN A 1 233 ? 23.030 6.655 -49.168 1.00 94.88 233 ASN A CA 1
ATOM 1703 C C . ASN A 1 233 ? 24.074 7.600 -48.555 1.00 94.88 233 ASN A C 1
ATOM 1705 O O . ASN A 1 233 ? 23.729 8.719 -48.175 1.00 94.88 233 ASN A O 1
ATOM 1709 N N . ASP A 1 234 ? 25.329 7.154 -48.480 1.00 94.50 234 ASP A N 1
ATOM 1710 C CA . ASP A 1 234 ? 26.456 7.940 -47.964 1.00 94.50 234 ASP A CA 1
ATOM 1711 C C . ASP A 1 234 ? 26.557 9.259 -48.732 1.00 94.50 234 ASP A C 1
ATOM 1713 O O . ASP A 1 234 ? 26.489 9.292 -49.966 1.00 94.50 234 ASP A O 1
ATOM 1717 N N . THR A 1 235 ? 26.692 10.367 -48.005 1.00 92.81 235 THR A N 1
ATOM 1718 C CA . THR A 1 235 ? 26.702 11.741 -48.544 1.00 92.81 235 THR A CA 1
ATOM 1719 C C . THR A 1 235 ? 25.393 12.215 -49.200 1.00 92.81 235 THR A C 1
ATOM 1721 O O . THR A 1 235 ? 25.354 13.306 -49.781 1.00 92.81 235 THR A O 1
ATOM 1724 N N . GLY A 1 236 ? 24.318 11.427 -49.115 1.00 91.88 236 GLY A N 1
ATOM 1725 C CA . GLY A 1 236 ? 22.975 11.813 -49.543 1.00 91.88 236 GLY A CA 1
ATOM 1726 C C . GLY A 1 236 ? 22.344 12.881 -48.648 1.00 91.88 236 GLY A C 1
ATOM 1727 O O . GLY A 1 236 ? 22.780 13.123 -47.529 1.00 91.88 236 GLY A O 1
ATOM 1728 N N . ALA A 1 237 ? 21.265 13.509 -49.113 1.00 92.12 237 ALA A N 1
ATOM 1729 C CA . ALA A 1 237 ? 20.575 14.562 -48.361 1.00 92.12 237 ALA A CA 1
ATOM 1730 C C . ALA A 1 237 ? 19.956 14.086 -47.031 1.00 92.12 237 ALA A C 1
ATOM 1732 O O . ALA A 1 237 ? 19.751 14.903 -46.135 1.00 92.12 237 ALA A O 1
ATOM 1733 N N . ASN A 1 238 ? 19.665 12.787 -46.913 1.00 90.81 238 ASN A N 1
ATOM 1734 C CA . ASN A 1 238 ? 19.166 12.144 -45.695 1.00 90.81 238 ASN A CA 1
ATOM 1735 C C . ASN A 1 238 ? 20.272 11.414 -44.908 1.00 90.81 238 ASN A C 1
ATOM 1737 O O . ASN A 1 238 ? 19.952 10.604 -44.043 1.00 90.81 238 ASN A O 1
ATOM 1741 N N . ASP A 1 239 ? 21.548 11.665 -45.215 1.00 93.19 239 ASP A N 1
ATOM 1742 C CA . ASP A 1 239 ? 22.691 11.210 -44.425 1.00 93.19 239 ASP A CA 1
ATOM 1743 C C . ASP A 1 239 ? 23.300 12.425 -43.694 1.00 93.19 239 ASP A C 1
ATOM 1745 O O . ASP A 1 239 ? 23.787 13.364 -44.334 1.00 93.19 239 ASP A O 1
ATOM 1749 N N . PRO A 1 240 ? 23.232 12.480 -42.354 1.00 95.00 240 PRO A N 1
ATOM 1750 C CA . PRO A 1 240 ? 22.796 11.414 -41.456 1.00 95.00 240 PRO A CA 1
ATOM 1751 C C . PRO A 1 240 ? 21.263 11.289 -41.335 1.00 95.00 240 PRO A C 1
ATOM 1753 O O . PRO A 1 240 ? 20.532 12.279 -41.409 1.00 95.00 240 PRO A O 1
ATOM 1756 N N . TYR A 1 241 ? 20.782 10.065 -41.107 1.00 95.50 241 TYR A N 1
ATOM 1757 C CA . TYR A 1 241 ? 19.365 9.724 -40.967 1.00 95.50 241 TYR A CA 1
ATOM 1758 C C . TYR A 1 241 ? 18.893 9.942 -39.525 1.00 95.50 241 TYR A C 1
ATOM 1760 O O . TYR A 1 241 ? 19.430 9.361 -38.579 1.00 95.50 241 TYR A O 1
ATOM 1768 N N . THR A 1 242 ? 17.871 10.774 -39.323 1.00 96.00 242 THR A N 1
ATOM 1769 C CA . THR A 1 242 ? 17.343 11.044 -37.979 1.00 96.00 242 THR A CA 1
ATOM 1770 C C . THR A 1 242 ? 16.498 9.880 -37.463 1.00 96.00 242 THR A C 1
ATOM 1772 O O . THR A 1 242 ? 15.457 9.562 -38.030 1.00 96.00 242 THR A O 1
ATOM 1775 N N . ILE A 1 243 ? 16.904 9.296 -36.333 1.00 95.88 243 ILE A N 1
ATOM 1776 C CA . ILE A 1 243 ? 16.196 8.190 -35.667 1.00 95.88 243 ILE A CA 1
ATOM 1777 C C . ILE A 1 243 ? 15.223 8.736 -34.612 1.00 95.88 243 ILE A C 1
ATOM 1779 O O . ILE A 1 243 ? 14.063 8.315 -34.522 1.00 95.88 243 ILE A O 1
ATOM 1783 N N . PHE A 1 244 ? 15.684 9.686 -33.794 1.00 97.25 244 PHE A N 1
ATOM 1784 C CA . PHE A 1 244 ? 14.869 10.293 -32.746 1.00 97.25 244 PHE A CA 1
ATOM 1785 C C . PHE A 1 244 ? 14.989 11.810 -32.749 1.00 97.25 244 PHE A C 1
ATOM 1787 O O . PHE A 1 244 ? 16.098 12.344 -32.772 1.00 97.25 244 PHE A O 1
ATOM 1794 N N . THR A 1 245 ? 13.842 12.480 -32.638 1.00 96.12 245 THR A N 1
ATOM 1795 C CA . THR A 1 245 ? 13.793 13.917 -32.380 1.00 96.12 245 THR A CA 1
ATOM 1796 C C . THR A 1 245 ? 13.866 14.164 -30.881 1.00 96.12 245 THR A C 1
ATOM 1798 O O . THR A 1 245 ? 13.077 13.586 -30.122 1.00 96.12 245 THR A O 1
ATOM 1801 N N . VAL A 1 246 ? 14.801 15.012 -30.459 1.00 96.19 246 VAL A N 1
ATOM 1802 C CA . VAL A 1 246 ? 15.023 15.340 -29.047 1.00 96.19 246 VAL A CA 1
ATOM 1803 C C . VAL A 1 246 ? 14.561 16.769 -28.778 1.00 96.19 246 VAL A C 1
ATOM 1805 O O . VAL A 1 246 ? 14.763 17.680 -29.569 1.00 96.19 246 VAL A O 1
ATOM 1808 N N . THR A 1 247 ? 13.894 16.990 -27.652 1.00 95.00 247 THR A N 1
ATOM 1809 C CA . THR A 1 247 ? 13.538 18.327 -27.162 1.00 95.00 247 THR A CA 1
ATOM 1810 C C . THR A 1 247 ? 14.090 18.491 -25.758 1.00 95.00 247 THR A C 1
ATOM 1812 O O . THR A 1 247 ? 13.902 17.597 -24.936 1.00 95.00 247 THR A O 1
ATOM 1815 N N . GLY A 1 248 ? 14.724 19.633 -25.489 1.00 92.44 248 GLY A N 1
ATOM 1816 C CA . GLY A 1 248 ? 15.312 19.945 -24.186 1.00 92.44 248 GLY A CA 1
ATOM 1817 C C . GLY A 1 248 ? 16.509 19.065 -23.821 1.00 92.44 248 GLY A C 1
ATOM 1818 O O . GLY A 1 248 ? 17.083 18.380 -24.673 1.00 92.44 248 GLY A O 1
ATOM 1819 N N . ASP A 1 249 ? 16.864 19.088 -22.540 1.00 92.88 249 ASP A N 1
ATOM 1820 C CA . ASP A 1 249 ? 17.953 18.286 -21.980 1.00 92.88 249 ASP A CA 1
ATOM 1821 C C . ASP A 1 249 ? 17.474 16.890 -21.544 1.00 92.88 249 ASP A C 1
ATOM 1823 O O . ASP A 1 249 ? 16.506 16.735 -20.787 1.00 92.88 249 ASP A O 1
ATOM 1827 N N . VAL A 1 250 ? 18.184 15.842 -21.973 1.00 94.12 250 VAL A N 1
ATOM 1828 C CA . VAL A 1 250 ? 17.838 14.443 -21.660 1.00 94.12 250 VAL A CA 1
ATOM 1829 C C . VAL A 1 250 ? 19.047 13.634 -21.204 1.00 94.12 250 VAL A C 1
ATOM 1831 O O . VAL A 1 250 ? 20.181 13.852 -21.634 1.00 94.12 250 VAL A O 1
ATOM 1834 N N . ILE A 1 251 ? 18.788 12.643 -20.349 1.00 93.25 251 ILE A N 1
ATOM 1835 C CA . ILE A 1 251 ? 19.761 11.629 -19.945 1.00 93.25 251 ILE A CA 1
ATOM 1836 C C . ILE A 1 251 ? 19.439 10.315 -20.646 1.00 93.25 251 ILE A C 1
ATOM 1838 O O . ILE A 1 251 ? 18.332 9.803 -20.517 1.00 93.25 251 ILE A O 1
ATOM 1842 N N . ILE A 1 252 ? 20.414 9.723 -21.327 1.00 91.75 252 ILE A N 1
ATOM 1843 C CA . ILE A 1 252 ? 20.307 8.405 -21.953 1.00 91.75 252 ILE A CA 1
ATOM 1844 C C . ILE A 1 252 ? 21.047 7.385 -21.096 1.00 91.75 252 ILE A C 1
ATOM 1846 O O . ILE A 1 252 ? 22.223 7.548 -20.762 1.00 91.75 252 ILE A O 1
ATOM 1850 N N . LYS A 1 253 ? 20.347 6.303 -20.758 1.00 89.94 253 LYS A N 1
ATOM 1851 C CA . LYS A 1 253 ? 20.914 5.148 -20.055 1.00 89.94 253 LYS A CA 1
ATOM 1852 C C . LYS A 1 253 ? 21.418 4.083 -21.012 1.00 89.94 253 LYS A C 1
ATOM 1854 O O . LYS A 1 253 ? 22.387 3.403 -20.691 1.00 89.94 253 LYS A O 1
ATOM 1859 N N . ALA A 1 254 ? 20.732 3.907 -22.137 1.00 90.06 254 ALA A N 1
ATOM 1860 C CA . ALA A 1 254 ? 21.121 2.952 -23.158 1.00 90.06 254 ALA A CA 1
ATOM 1861 C C . ALA A 1 254 ? 20.443 3.244 -24.494 1.00 90.06 254 ALA A C 1
ATOM 1863 O O . ALA A 1 254 ? 19.308 3.717 -24.529 1.00 90.06 254 ALA A O 1
ATOM 1864 N N . ILE A 1 255 ? 21.115 2.859 -25.572 1.00 91.62 255 ILE A N 1
ATOM 1865 C CA . ILE A 1 255 ? 20.574 2.813 -26.925 1.00 91.62 255 ILE A CA 1
ATOM 1866 C C . ILE A 1 255 ? 21.141 1.588 -27.639 1.00 91.62 255 ILE A C 1
ATOM 1868 O O . ILE A 1 255 ? 22.272 1.193 -27.370 1.00 91.62 255 ILE A O 1
ATOM 1872 N N . TRP A 1 256 ? 20.329 0.941 -28.470 1.00 93.06 256 TRP A N 1
ATOM 1873 C CA . TRP A 1 256 ? 20.727 -0.233 -29.245 1.00 93.06 256 TRP A CA 1
ATOM 1874 C C . TRP A 1 256 ? 19.853 -0.389 -30.488 1.00 93.06 256 TRP A C 1
ATOM 1876 O O . TRP A 1 256 ? 18.729 0.119 -30.537 1.00 93.06 256 TRP A O 1
ATOM 1886 N N . GLY A 1 257 ? 20.371 -1.119 -31.472 1.00 93.81 257 GLY A N 1
ATOM 1887 C CA . GLY A 1 257 ? 19.644 -1.557 -32.657 1.00 93.81 257 GLY A CA 1
ATOM 1888 C C . GLY A 1 257 ? 19.295 -3.046 -32.601 1.00 93.81 257 GLY A C 1
ATOM 1889 O O . GLY A 1 257 ? 20.048 -3.855 -32.059 1.00 93.81 257 GLY A O 1
ATOM 1890 N N . ILE A 1 258 ? 18.161 -3.424 -33.180 1.00 94.81 258 ILE A N 1
ATOM 1891 C CA . ILE A 1 258 ? 17.797 -4.809 -33.491 1.00 94.81 258 ILE A CA 1
ATOM 1892 C C . ILE A 1 258 ? 17.774 -4.941 -35.007 1.00 94.81 258 ILE A C 1
ATOM 1894 O O . ILE A 1 258 ? 16.960 -4.297 -35.669 1.00 94.81 258 ILE A O 1
ATOM 1898 N N . CYS A 1 259 ? 18.673 -5.756 -35.555 1.00 95.19 259 CYS A N 1
ATOM 1899 C CA . CYS A 1 259 ? 18.713 -6.011 -36.987 1.00 95.19 259 CYS A CA 1
ATOM 1900 C C . CYS A 1 259 ? 17.613 -7.009 -37.361 1.00 95.19 259 CYS A C 1
ATOM 1902 O O . CYS A 1 259 ? 17.648 -8.166 -36.942 1.00 95.19 259 CYS A O 1
ATOM 1904 N N . ASN A 1 260 ? 16.632 -6.545 -38.135 1.00 94.56 260 ASN A N 1
ATOM 1905 C CA . ASN A 1 260 ? 15.505 -7.352 -38.613 1.00 94.56 260 ASN A CA 1
ATOM 1906 C C . ASN A 1 260 ? 15.774 -7.981 -39.984 1.00 94.56 260 ASN A C 1
ATOM 1908 O O . ASN A 1 260 ? 15.034 -8.844 -40.450 1.00 94.56 260 ASN A O 1
ATOM 1912 N N . THR A 1 261 ? 16.746 -7.445 -40.716 1.00 96.62 261 THR A N 1
ATOM 1913 C CA . THR A 1 261 ? 17.163 -7.937 -42.027 1.00 96.62 261 THR A CA 1
ATOM 1914 C C . THR A 1 261 ? 18.619 -7.561 -42.203 1.00 96.62 261 THR A C 1
ATOM 1916 O O . THR A 1 261 ? 18.940 -6.378 -42.084 1.00 96.62 261 THR A O 1
ATOM 1919 N N . THR A 1 262 ? 19.459 -8.557 -42.500 1.00 96.19 262 THR A N 1
ATOM 1920 C CA . THR A 1 262 ? 20.903 -8.403 -42.712 1.00 96.19 262 THR A CA 1
ATOM 1921 C C . THR A 1 262 ? 21.209 -7.162 -43.531 1.00 96.19 262 THR A C 1
ATOM 1923 O O . THR A 1 262 ? 20.667 -7.004 -44.632 1.00 96.19 262 THR A O 1
ATOM 1926 N N . LEU A 1 263 ? 22.073 -6.304 -42.992 1.00 95.50 263 LEU A N 1
ATOM 1927 C CA . LEU A 1 263 ? 22.519 -5.143 -43.732 1.00 95.50 263 LEU A CA 1
ATOM 1928 C C . LEU A 1 263 ? 23.492 -5.538 -44.845 1.00 95.50 263 LEU A C 1
ATOM 1930 O O . LEU A 1 263 ? 24.193 -6.547 -44.758 1.00 95.50 263 LEU A O 1
ATOM 1934 N N . VAL A 1 264 ? 23.505 -4.761 -45.929 1.00 96.12 264 VAL A N 1
ATOM 1935 C CA . VAL A 1 264 ? 24.290 -5.089 -47.124 1.00 96.12 264 VAL A CA 1
ATOM 1936 C C . VAL A 1 264 ? 25.112 -3.899 -47.586 1.00 96.12 264 VAL A C 1
ATOM 1938 O O . VAL A 1 264 ? 24.588 -2.916 -48.115 1.00 96.12 264 VAL A O 1
ATOM 1941 N N . SER A 1 265 ? 26.428 -4.045 -47.493 1.00 93.38 265 SER A N 1
ATOM 1942 C CA . SER A 1 265 ? 27.395 -3.201 -48.183 1.00 93.38 265 SER A CA 1
ATOM 1943 C C . SER A 1 265 ? 28.694 -3.965 -48.431 1.00 93.38 265 SER A C 1
ATOM 1945 O O . SER A 1 265 ? 28.923 -5.012 -47.836 1.00 93.38 265 SER A O 1
ATOM 1947 N N . ALA A 1 266 ? 29.536 -3.452 -49.330 1.00 78.50 266 ALA A N 1
ATOM 1948 C CA . ALA A 1 266 ? 30.870 -3.998 -49.561 1.00 78.50 266 ALA A CA 1
ATOM 1949 C C . ALA A 1 266 ? 31.912 -3.469 -48.561 1.00 78.50 266 ALA A C 1
ATOM 1951 O O . ALA A 1 266 ? 32.888 -4.168 -48.306 1.00 78.50 266 ALA A O 1
ATOM 1952 N N . THR A 1 267 ? 31.743 -2.235 -48.066 1.00 90.31 267 THR A N 1
ATOM 1953 C CA . THR A 1 267 ? 32.713 -1.543 -47.189 1.00 90.31 267 THR A CA 1
ATOM 1954 C C . THR A 1 267 ? 32.087 -0.410 -46.358 1.00 90.31 267 THR A C 1
ATOM 1956 O O . THR A 1 267 ? 32.819 0.477 -45.920 1.00 90.31 267 THR A O 1
ATOM 1959 N N . ALA A 1 268 ? 30.754 -0.317 -46.264 1.00 94.62 268 ALA A N 1
ATOM 1960 C CA . ALA A 1 268 ? 30.113 0.756 -45.500 1.00 94.62 268 ALA A CA 1
ATOM 1961 C C . ALA A 1 268 ? 30.229 0.503 -44.002 1.00 94.62 268 ALA A C 1
ATOM 1963 O O . ALA A 1 268 ? 30.162 -0.643 -43.558 1.00 94.62 268 ALA A O 1
ATOM 1964 N N . GLN A 1 269 ? 30.291 1.590 -43.246 1.00 94.56 269 GLN A N 1
ATOM 1965 C CA . GLN A 1 269 ? 30.173 1.571 -41.797 1.00 94.56 269 GLN A CA 1
ATOM 1966 C C . GLN A 1 269 ? 28.959 2.381 -41.357 1.00 94.56 269 GLN A C 1
ATOM 1968 O O . GLN A 1 269 ? 28.611 3.367 -42.007 1.00 94.56 269 GLN A O 1
ATOM 1973 N N . ILE A 1 270 ? 28.341 2.001 -40.240 1.00 94.44 270 ILE A N 1
ATOM 1974 C CA . ILE A 1 270 ? 27.303 2.812 -39.592 1.00 94.44 270 ILE A CA 1
ATOM 1975 C C . ILE A 1 270 ? 27.673 3.152 -38.154 1.00 94.44 270 ILE A C 1
ATOM 1977 O O . ILE A 1 270 ? 28.424 2.434 -37.497 1.00 94.44 270 ILE A O 1
ATOM 1981 N N . SER A 1 271 ? 27.152 4.274 -37.666 1.00 93.88 271 SER A N 1
ATOM 1982 C CA . SER A 1 271 ? 27.296 4.714 -36.275 1.00 93.88 271 SER A CA 1
ATOM 1983 C C . SER A 1 271 ? 26.073 5.489 -35.814 1.00 93.88 271 SER A C 1
ATOM 1985 O O . SER A 1 271 ? 25.318 5.996 -36.644 1.00 93.88 271 SER A O 1
ATOM 1987 N N . VAL A 1 272 ? 25.888 5.589 -34.495 1.00 94.69 272 VAL A N 1
ATOM 1988 C CA . VAL A 1 272 ? 24.803 6.380 -33.904 1.00 94.69 272 VAL A CA 1
ATOM 1989 C C . VAL A 1 272 ? 25.366 7.408 -32.936 1.00 94.69 272 VAL A C 1
ATOM 1991 O O . VAL A 1 272 ? 26.183 7.110 -32.058 1.00 94.69 272 VAL A O 1
ATOM 1994 N N . GLY A 1 273 ? 24.881 8.635 -33.063 1.00 94.44 273 GLY A N 1
ATOM 1995 C CA . GLY A 1 273 ? 25.344 9.754 -32.265 1.00 94.44 273 GLY A CA 1
ATOM 1996 C C . GLY A 1 273 ? 24.475 10.981 -32.461 1.00 94.44 273 GLY A C 1
ATOM 1997 O O . GLY A 1 273 ? 23.270 10.882 -32.675 1.00 94.44 273 GLY A O 1
ATOM 1998 N N . VAL A 1 274 ? 25.107 12.143 -32.364 1.00 96.00 274 VAL A N 1
ATOM 1999 C CA . VAL A 1 274 ? 24.481 13.451 -32.586 1.00 96.00 274 VAL A CA 1
ATOM 2000 C C . VAL A 1 274 ? 25.325 14.245 -33.575 1.00 96.00 274 VAL A C 1
ATOM 2002 O O . VAL A 1 274 ? 26.507 13.946 -33.780 1.00 96.00 274 VAL A O 1
ATOM 2005 N N . THR A 1 275 ? 24.756 15.292 -34.167 1.00 94.12 275 THR A N 1
ATOM 2006 C CA . THR A 1 275 ? 25.505 16.205 -35.039 1.00 94.12 275 THR A CA 1
ATOM 2007 C C . THR A 1 275 ? 26.776 16.706 -34.342 1.00 94.12 275 THR A C 1
ATOM 2009 O O . THR A 1 275 ? 26.727 17.256 -33.245 1.00 94.12 275 THR A O 1
ATOM 2012 N N . GLY A 1 276 ? 27.933 16.508 -34.981 1.00 93.25 276 GLY A N 1
ATOM 2013 C CA . GLY A 1 276 ? 29.247 16.875 -34.436 1.00 93.25 276 GLY A CA 1
ATOM 2014 C C . GLY A 1 276 ? 29.939 15.792 -33.595 1.00 93.25 276 GLY A C 1
ATOM 2015 O O . GLY A 1 276 ? 31.130 15.927 -33.324 1.00 93.25 276 GLY A O 1
ATOM 2016 N N . ASN A 1 277 ? 29.249 14.705 -33.230 1.00 93.19 277 ASN A N 1
ATOM 2017 C CA . ASN A 1 277 ? 29.834 13.529 -32.579 1.00 93.19 277 ASN A CA 1
ATOM 2018 C C . ASN A 1 277 ? 29.072 12.249 -32.982 1.00 93.19 277 ASN A C 1
ATOM 2020 O O . ASN A 1 277 ? 28.256 11.713 -32.230 1.00 93.19 277 ASN A O 1
ATOM 2024 N N . LEU A 1 278 ? 29.330 11.790 -34.209 1.00 93.19 278 LEU A N 1
ATOM 2025 C CA . LEU A 1 278 ? 28.510 10.796 -34.920 1.00 93.19 278 LEU A CA 1
ATOM 2026 C C . LEU A 1 278 ? 28.543 9.385 -34.308 1.00 93.19 278 LEU A C 1
ATOM 2028 O O . LEU A 1 278 ? 27.626 8.610 -34.526 1.00 93.19 278 LEU A O 1
ATOM 2032 N N . ALA A 1 279 ? 29.562 9.072 -33.505 1.00 92.00 279 ALA A N 1
ATOM 2033 C CA . ALA A 1 279 ? 29.754 7.762 -32.877 1.00 92.00 279 ALA A CA 1
ATOM 2034 C C . ALA A 1 279 ? 29.680 7.825 -31.338 1.00 92.00 279 ALA A C 1
ATOM 2036 O O . ALA A 1 279 ? 30.233 6.973 -30.641 1.00 92.00 279 ALA A O 1
ATOM 2037 N N . ALA A 1 280 ? 29.057 8.878 -30.794 1.00 90.56 280 ALA A N 1
ATOM 2038 C CA . ALA A 1 280 ? 28.997 9.129 -29.353 1.00 90.56 280 ALA A CA 1
ATOM 2039 C C . ALA A 1 280 ? 28.187 8.081 -28.582 1.00 90.56 280 ALA A C 1
ATOM 2041 O O . ALA A 1 280 ? 28.468 7.840 -27.408 1.00 90.56 280 ALA A O 1
ATOM 2042 N N . LEU A 1 281 ? 27.157 7.524 -29.223 1.00 90.56 281 LEU A N 1
ATOM 2043 C CA . LEU A 1 281 ? 26.164 6.664 -28.589 1.00 90.56 281 LEU A CA 1
ATOM 2044 C C . LEU A 1 281 ? 26.369 5.194 -28.964 1.00 90.56 281 LEU A C 1
ATOM 2046 O O . LEU A 1 281 ? 26.400 4.346 -28.077 1.00 90.56 281 LEU A O 1
ATOM 2050 N N . LEU A 1 282 ? 26.565 4.906 -30.253 1.00 91.12 282 LEU A N 1
ATOM 2051 C CA . LEU A 1 282 ? 27.035 3.618 -30.763 1.00 91.12 282 LEU A CA 1
ATOM 2052 C C . LEU A 1 282 ? 28.256 3.862 -31.649 1.00 91.12 282 LEU A C 1
ATOM 2054 O O . LEU A 1 282 ? 28.204 4.652 -32.595 1.00 91.12 282 LEU A O 1
ATOM 2058 N N . ALA A 1 283 ? 29.356 3.185 -31.322 1.00 89.38 283 ALA A N 1
ATOM 2059 C CA . ALA A 1 283 ? 30.592 3.257 -32.092 1.00 89.38 283 ALA A CA 1
ATOM 2060 C C . ALA A 1 283 ? 30.397 2.755 -33.535 1.00 89.38 283 ALA A C 1
ATOM 2062 O O . ALA A 1 283 ? 29.461 1.998 -33.805 1.00 89.38 283 ALA A O 1
ATOM 2063 N N . LEU A 1 284 ? 31.302 3.170 -34.431 1.00 90.38 284 LEU A N 1
ATOM 2064 C CA . LEU A 1 284 ? 31.311 2.704 -35.819 1.00 90.38 284 LEU A CA 1
ATOM 2065 C C . LEU A 1 284 ? 31.369 1.176 -35.889 1.00 90.38 284 LEU A C 1
ATOM 2067 O O . LEU A 1 284 ? 32.152 0.562 -35.163 1.00 90.38 284 LEU A O 1
ATOM 2071 N N . GLU A 1 285 ? 30.574 0.619 -36.796 1.00 91.94 285 GLU A N 1
ATOM 2072 C CA . GLU A 1 285 ? 30.527 -0.803 -37.110 1.00 91.94 285 GLU A CA 1
ATOM 2073 C C . GLU A 1 285 ? 30.533 -1.046 -38.616 1.00 91.94 285 GLU A C 1
ATOM 2075 O O . GLU A 1 285 ? 29.899 -0.291 -39.354 1.00 91.94 285 GLU A O 1
ATOM 2080 N N . GLU A 1 286 ? 31.195 -2.113 -39.061 1.00 93.50 286 GLU A N 1
ATOM 2081 C CA . GLU A 1 286 ? 31.103 -2.590 -40.444 1.00 93.50 286 GLU A CA 1
ATOM 2082 C C . GLU A 1 286 ? 29.706 -3.163 -40.746 1.00 93.50 286 GLU A C 1
ATOM 2084 O O . GLU A 1 286 ? 29.162 -4.009 -40.034 1.00 93.50 286 GLU A O 1
ATOM 2089 N N . VAL A 1 287 ? 29.095 -2.697 -41.835 1.00 94.00 287 VAL A N 1
ATOM 2090 C CA . VAL A 1 287 ? 27.716 -3.049 -42.204 1.00 94.00 287 VAL A CA 1
ATOM 2091 C C . VAL A 1 287 ? 27.536 -4.551 -42.449 1.00 94.00 287 VAL A C 1
ATOM 2093 O O . VAL A 1 287 ? 26.481 -5.098 -42.131 1.00 94.00 287 VAL A O 1
ATOM 2096 N N . ASP A 1 288 ? 28.543 -5.232 -42.996 1.00 91.94 288 ASP A N 1
ATOM 2097 C CA . ASP A 1 288 ? 28.491 -6.669 -43.286 1.00 91.94 288 ASP A CA 1
ATOM 2098 C C . ASP A 1 288 ? 28.609 -7.559 -42.036 1.00 91.94 288 ASP A C 1
ATOM 2100 O O . ASP A 1 288 ? 28.321 -8.758 -42.109 1.00 91.94 288 ASP A O 1
ATOM 2104 N N . GLU A 1 289 ? 28.947 -6.980 -40.882 1.00 91.44 289 GLU A N 1
ATOM 2105 C CA . GLU A 1 289 ? 28.944 -7.663 -39.587 1.00 91.44 289 GLU A CA 1
ATOM 2106 C C . GLU A 1 289 ? 27.582 -7.577 -38.871 1.00 91.44 289 GLU A C 1
ATOM 2108 O O . GLU A 1 289 ? 27.333 -8.332 -37.929 1.00 91.44 289 GLU A O 1
ATOM 2113 N N . ILE A 1 290 ? 26.654 -6.730 -39.342 1.00 92.88 290 ILE A N 1
ATOM 2114 C CA . ILE A 1 290 ? 25.313 -6.575 -38.759 1.00 92.88 290 ILE A CA 1
ATOM 2115 C C . ILE A 1 290 ? 24.297 -7.447 -39.508 1.00 92.88 290 ILE A C 1
ATOM 2117 O O . ILE A 1 290 ? 23.638 -7.041 -40.471 1.00 92.88 290 ILE A O 1
ATOM 2121 N N . LEU A 1 291 ? 24.157 -8.683 -39.035 1.00 94.56 291 LEU A N 1
ATOM 2122 C CA . LEU A 1 291 ? 23.302 -9.706 -39.637 1.00 94.56 291 LEU A CA 1
ATOM 2123 C C . LEU A 1 291 ? 21.908 -9.757 -38.995 1.00 94.56 291 LEU A C 1
ATOM 2125 O O . LEU A 1 291 ? 21.720 -9.356 -37.847 1.00 94.56 291 LEU A O 1
ATOM 2129 N N . ASP A 1 292 ? 20.936 -10.333 -39.708 1.00 95.69 292 ASP A N 1
ATOM 2130 C CA . ASP A 1 292 ? 19.599 -10.609 -39.167 1.00 95.69 292 ASP A CA 1
ATOM 2131 C C . ASP A 1 292 ? 19.668 -11.315 -37.795 1.00 95.69 292 ASP A C 1
ATOM 2133 O O . ASP A 1 292 ? 20.429 -12.266 -37.582 1.00 95.69 292 ASP A O 1
ATOM 2137 N N . GLY A 1 293 ? 18.894 -10.804 -36.836 1.00 90.00 293 GLY A N 1
ATOM 2138 C CA . GLY A 1 293 ? 18.861 -11.267 -35.452 1.00 90.00 293 GLY A CA 1
ATOM 2139 C C . GLY A 1 293 ? 20.023 -10.778 -34.581 1.00 90.00 293 GLY 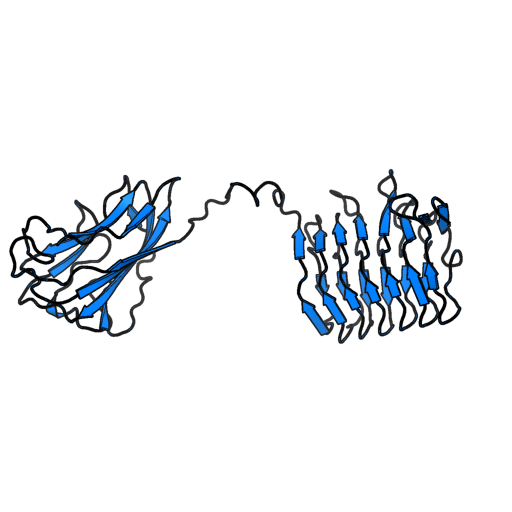A C 1
ATOM 2140 O O . GLY A 1 293 ? 20.135 -11.196 -33.425 1.00 90.00 293 GLY A O 1
ATOM 2141 N N . ASN A 1 294 ? 20.911 -9.924 -35.094 1.00 93.75 294 ASN A N 1
ATOM 2142 C CA . ASN A 1 294 ? 21.947 -9.288 -34.281 1.00 93.75 294 ASN A CA 1
ATOM 2143 C C . ASN A 1 294 ? 21.369 -8.151 -33.435 1.00 93.75 294 ASN A C 1
ATOM 2145 O O . ASN A 1 294 ? 20.458 -7.428 -33.845 1.00 93.75 294 ASN A O 1
ATOM 2149 N N . VAL A 1 295 ? 21.953 -7.978 -32.252 1.00 92.12 295 VAL A N 1
ATOM 2150 C CA . VAL A 1 295 ? 21.743 -6.808 -31.404 1.00 92.12 295 VAL A CA 1
ATOM 2151 C C . VAL A 1 295 ? 22.948 -5.886 -31.576 1.00 92.12 295 VAL A C 1
ATOM 2153 O O . VAL A 1 295 ? 24.069 -6.233 -31.192 1.00 92.12 295 VAL A O 1
ATOM 2156 N N . TYR A 1 296 ? 22.711 -4.713 -32.158 1.00 91.25 296 TYR A N 1
ATOM 2157 C CA . TYR A 1 296 ? 23.713 -3.676 -32.364 1.00 91.25 296 TYR A CA 1
ATOM 2158 C C . TYR A 1 296 ? 23.855 -2.827 -31.097 1.00 91.25 296 TYR A C 1
ATOM 2160 O O . TYR A 1 296 ? 22.961 -2.053 -30.761 1.00 91.25 296 TYR A O 1
ATOM 2168 N N . VAL A 1 297 ? 24.967 -2.993 -30.377 1.00 85.75 297 VAL A N 1
ATOM 2169 C CA . VAL A 1 297 ? 25.230 -2.298 -29.099 1.00 85.75 297 VAL A CA 1
ATOM 2170 C C . VAL A 1 297 ? 26.560 -1.541 -29.042 1.00 85.75 297 VAL A C 1
ATOM 2172 O O . VAL A 1 297 ? 26.743 -0.740 -28.134 1.00 85.75 297 VAL A O 1
ATOM 2175 N N . SER A 1 298 ? 27.502 -1.799 -29.955 1.00 75.00 298 SER A N 1
ATOM 2176 C CA . SER A 1 298 ? 28.806 -1.114 -30.104 1.00 75.00 298 SER A CA 1
ATOM 2177 C C . SER A 1 298 ? 29.581 -1.752 -31.269 1.00 75.00 298 SER A C 1
ATOM 2179 O O . SER A 1 298 ? 28.977 -2.573 -31.940 1.00 75.00 298 SER A O 1
ATOM 2181 N N . ALA A 1 299 ? 30.888 -1.476 -31.414 1.00 65.38 299 ALA A N 1
ATOM 2182 C CA . ALA A 1 299 ? 31.859 -2.098 -32.342 1.00 65.38 299 ALA A CA 1
ATOM 2183 C C . ALA A 1 299 ? 32.021 -3.652 -32.227 1.00 65.38 299 ALA A C 1
ATOM 2185 O O . ALA A 1 299 ? 33.085 -4.210 -32.498 1.00 65.38 299 ALA A O 1
ATOM 2186 N N . THR A 1 300 ? 31.062 -4.350 -31.610 1.00 66.00 300 THR A N 1
ATOM 2187 C CA . THR A 1 300 ? 31.039 -5.806 -31.412 1.00 66.00 300 THR A CA 1
ATOM 2188 C C . THR A 1 300 ? 29.593 -6.246 -31.159 1.00 66.00 300 THR A C 1
ATOM 2190 O O . THR A 1 300 ? 29.055 -6.118 -30.055 1.00 66.00 300 THR A O 1
ATOM 2193 N N . GLN A 1 301 ? 28.944 -6.752 -32.195 1.00 71.88 301 GLN A N 1
ATOM 2194 C CA . GLN A 1 301 ? 27.545 -7.168 -32.234 1.00 71.88 301 GLN A CA 1
ATOM 2195 C C . GLN A 1 301 ? 27.449 -8.520 -31.567 1.00 71.88 301 GLN A C 1
ATOM 2197 O O . GLN A 1 301 ? 28.369 -9.341 -31.614 1.00 71.88 301 GLN A O 1
ATOM 2202 N N . ALA A 1 302 ? 26.293 -8.785 -30.973 1.00 79.25 302 ALA A N 1
ATOM 2203 C CA . ALA A 1 302 ? 26.001 -10.107 -30.462 1.00 79.25 302 ALA A CA 1
ATOM 2204 C C . ALA A 1 302 ? 24.804 -10.704 -31.190 1.00 79.25 302 ALA A C 1
ATOM 2206 O O . ALA A 1 302 ? 23.787 -10.048 -31.423 1.00 79.25 302 ALA A O 1
ATOM 2207 N N . VAL A 1 303 ? 24.921 -11.985 -31.521 1.00 83.88 303 VAL A N 1
ATOM 2208 C CA . VAL A 1 303 ? 23.838 -12.754 -32.127 1.00 83.88 303 VAL A CA 1
ATOM 2209 C C . VAL A 1 303 ? 22.788 -13.050 -31.055 1.00 83.88 303 VAL A C 1
ATOM 2211 O O . VAL A 1 303 ? 23.079 -13.708 -30.054 1.00 83.88 303 VAL A O 1
ATOM 2214 N N . GLY A 1 304 ? 21.560 -12.569 -31.256 1.00 82.06 304 GLY A N 1
ATOM 2215 C CA . GLY A 1 304 ? 20.390 -12.848 -30.420 1.00 82.06 304 GLY A CA 1
ATOM 2216 C C . GLY A 1 304 ? 20.332 -12.121 -29.071 1.00 82.06 304 GLY A C 1
ATOM 2217 O O . GLY A 1 304 ? 19.254 -11.694 -28.666 1.00 82.06 304 GLY A O 1
ATOM 2218 N N . VAL A 1 305 ? 21.454 -11.964 -28.361 1.00 77.75 305 VAL A N 1
ATOM 2219 C CA . VAL A 1 305 ? 21.490 -11.302 -27.047 1.00 77.75 305 VAL A CA 1
ATOM 2220 C C . VAL A 1 305 ? 22.785 -10.532 -26.835 1.00 77.75 305 VAL A C 1
ATOM 2222 O O . VAL A 1 305 ? 23.870 -11.097 -26.912 1.00 77.75 305 VAL A O 1
ATOM 2225 N N . ALA A 1 306 ? 22.666 -9.253 -26.485 1.00 81.31 306 ALA A N 1
ATOM 2226 C CA . ALA A 1 306 ? 23.781 -8.417 -26.060 1.00 81.31 306 ALA A CA 1
ATOM 2227 C C . ALA A 1 306 ? 23.519 -7.827 -24.674 1.00 81.31 306 ALA A C 1
ATOM 2229 O O . ALA A 1 306 ? 22.373 -7.574 -24.291 1.00 81.31 306 ALA A O 1
ATOM 2230 N N . ASN A 1 307 ? 24.592 -7.548 -23.934 1.00 77.38 307 ASN A N 1
ATOM 2231 C CA . ASN A 1 307 ? 24.483 -6.666 -22.784 1.00 77.38 307 ASN A CA 1
ATOM 2232 C C . ASN A 1 307 ? 24.342 -5.223 -23.283 1.00 77.38 307 ASN A C 1
ATOM 2234 O O . ASN A 1 307 ? 25.296 -4.634 -23.775 1.00 77.38 307 ASN A O 1
ATOM 2238 N N . VAL A 1 308 ? 23.153 -4.659 -23.118 1.00 73.94 308 VAL A N 1
ATOM 2239 C CA . VAL A 1 308 ? 22.841 -3.270 -23.476 1.00 73.94 308 VAL A CA 1
ATOM 2240 C C . VAL A 1 308 ? 23.393 -2.276 -22.429 1.00 73.94 308 VAL A C 1
ATOM 2242 O O . VAL A 1 308 ? 23.450 -1.074 -22.662 1.00 73.94 308 VAL A O 1
ATOM 2245 N N . ALA A 1 309 ? 23.844 -2.762 -21.265 1.00 56.47 309 ALA A N 1
ATOM 2246 C CA . ALA A 1 309 ? 24.277 -1.950 -20.123 1.00 56.47 309 ALA A CA 1
ATOM 2247 C C . ALA A 1 309 ? 25.803 -1.708 -20.039 1.00 56.47 309 ALA A C 1
ATOM 2249 O O . ALA A 1 309 ? 26.344 -1.548 -18.943 1.00 56.47 309 ALA A O 1
ATOM 2250 N N . GLY A 1 310 ? 26.519 -1.702 -21.166 1.00 48.34 310 GLY A N 1
ATOM 2251 C CA . GLY A 1 310 ? 27.983 -1.593 -21.199 1.00 48.34 310 GLY A CA 1
ATOM 2252 C C . GLY A 1 310 ? 28.503 -0.234 -21.666 1.00 48.34 310 GLY A C 1
ATOM 2253 O O . GLY A 1 310 ? 29.037 -0.141 -22.759 1.00 48.34 310 GLY A O 1
ATOM 2254 N N . SER A 1 311 ? 28.434 0.815 -20.844 1.00 43.50 311 SER A N 1
ATOM 2255 C CA . SER A 1 311 ? 29.695 1.398 -20.350 1.00 43.50 311 SER A CA 1
ATOM 2256 C C . SER A 1 311 ? 29.565 2.084 -18.984 1.00 43.50 311 SER A C 1
ATOM 2258 O O . SER A 1 311 ? 30.429 2.861 -18.609 1.00 43.50 311 SER A O 1
ATOM 2260 N N . GLY A 1 312 ? 28.492 1.864 -18.218 1.00 49.56 312 GLY A N 1
ATOM 2261 C CA . GLY A 1 312 ? 28.310 2.499 -16.899 1.00 49.56 312 GLY A CA 1
ATOM 2262 C C . GLY A 1 312 ? 28.209 4.037 -16.901 1.00 49.56 312 GLY A C 1
ATOM 2263 O O . GLY A 1 312 ? 27.924 4.620 -15.856 1.00 49.56 312 GLY A O 1
ATOM 2264 N N . ALA A 1 313 ? 28.401 4.697 -18.046 1.00 67.62 313 ALA A N 1
ATOM 2265 C CA . ALA A 1 313 ? 28.231 6.126 -18.225 1.00 67.62 313 ALA A CA 1
ATOM 2266 C C . ALA A 1 313 ? 26.814 6.404 -18.733 1.00 67.62 313 ALA A C 1
ATOM 2268 O O . ALA A 1 313 ? 26.361 5.818 -19.712 1.00 67.62 313 ALA A O 1
ATOM 2269 N N . MET A 1 314 ? 26.112 7.300 -18.049 1.00 84.44 314 MET A N 1
ATOM 2270 C CA . MET A 1 314 ? 24.929 7.943 -18.606 1.00 84.44 314 MET A CA 1
ATOM 2271 C C . MET A 1 314 ? 25.394 9.001 -19.606 1.00 84.44 314 MET A C 1
ATOM 2273 O O . MET A 1 314 ? 26.342 9.735 -19.320 1.00 84.44 314 MET A O 1
ATOM 2277 N N . PHE A 1 315 ? 24.729 9.092 -20.752 1.00 89.19 315 PHE A N 1
ATOM 2278 C CA . PHE A 1 315 ? 24.979 10.163 -21.713 1.00 89.19 315 PHE A CA 1
ATOM 2279 C C . PHE A 1 315 ? 24.013 11.307 -21.441 1.00 89.19 315 PHE A C 1
ATOM 2281 O O . PHE A 1 315 ? 22.841 11.072 -21.161 1.00 89.19 315 PHE A O 1
ATOM 2288 N N . ALA A 1 316 ? 24.499 12.538 -21.530 1.00 90.56 316 ALA A N 1
ATOM 2289 C CA . ALA A 1 316 ? 23.644 13.713 -21.566 1.00 90.56 316 ALA A CA 1
ATOM 2290 C C . ALA A 1 316 ? 23.591 14.208 -23.009 1.00 90.56 316 ALA A C 1
ATOM 2292 O O . ALA A 1 316 ? 24.638 14.371 -23.639 1.00 90.56 316 ALA A O 1
ATOM 2293 N N . ILE A 1 317 ? 22.385 14.438 -23.514 1.00 91.75 317 ILE A N 1
ATOM 2294 C CA . ILE A 1 317 ? 22.180 15.229 -24.722 1.00 91.75 317 ILE A CA 1
ATOM 2295 C C . ILE A 1 317 ? 21.658 16.580 -24.261 1.00 91.75 317 ILE A C 1
ATOM 2297 O O . ILE A 1 317 ? 20.649 16.642 -23.558 1.00 91.75 317 ILE A O 1
ATOM 2301 N N . ASN A 1 318 ? 22.380 17.633 -24.631 1.00 88.69 318 ASN A N 1
ATOM 2302 C CA . ASN A 1 318 ? 21.989 19.005 -24.361 1.00 88.69 318 ASN A CA 1
ATOM 2303 C C . ASN A 1 318 ? 21.200 19.593 -25.534 1.00 88.69 318 ASN A C 1
ATOM 2305 O O . ASN A 1 318 ? 21.425 19.225 -26.690 1.00 88.69 318 ASN A O 1
ATOM 2309 N N . ASP A 1 319 ? 20.343 20.563 -25.226 1.00 85.75 319 ASP A N 1
ATOM 2310 C CA . ASP A 1 319 ? 19.763 21.499 -26.193 1.00 85.75 319 ASP A CA 1
ATOM 2311 C C . ASP A 1 319 ? 18.994 20.837 -27.360 1.00 85.75 319 ASP A C 1
ATOM 2313 O O . ASP A 1 319 ? 18.951 21.376 -28.468 1.00 85.75 319 ASP A O 1
ATOM 2317 N N . GLY A 1 320 ? 18.369 19.675 -27.136 1.00 89.12 320 GLY A N 1
ATOM 2318 C CA . GLY A 1 320 ? 17.502 19.040 -28.134 1.00 89.12 320 GLY A CA 1
ATOM 2319 C C . GLY A 1 320 ? 18.216 18.540 -29.395 1.00 89.12 320 GLY A C 1
ATOM 2320 O O . GLY A 1 320 ? 17.616 18.528 -30.466 1.00 89.12 320 GLY A O 1
ATOM 2321 N N . LEU A 1 321 ? 19.495 18.156 -29.311 1.00 95.62 321 LEU A N 1
ATOM 2322 C CA . LEU A 1 321 ? 20.179 17.549 -30.455 1.00 95.62 321 LEU A CA 1
ATOM 2323 C C . LEU A 1 321 ? 19.573 16.184 -30.800 1.00 95.62 321 LEU A C 1
ATOM 2325 O O . LEU A 1 321 ? 19.585 15.259 -29.987 1.00 95.62 321 LEU A O 1
ATOM 2329 N N . ASP A 1 322 ? 19.097 16.056 -32.034 1.00 96.81 322 ASP A N 1
ATOM 2330 C CA . ASP A 1 322 ? 18.527 14.815 -32.545 1.00 96.81 322 ASP A CA 1
ATOM 2331 C C . ASP A 1 322 ? 19.543 13.664 -32.548 1.00 96.81 322 ASP A C 1
ATOM 2333 O O . ASP A 1 322 ? 20.735 13.845 -32.824 1.00 96.81 322 ASP A O 1
ATOM 2337 N N . ILE A 1 323 ? 19.042 12.457 -32.273 1.00 96.81 323 ILE A N 1
ATOM 2338 C CA . ILE A 1 323 ? 19.824 11.225 -32.375 1.00 96.81 323 ILE A CA 1
ATOM 2339 C C . ILE A 1 323 ? 19.770 10.754 -33.822 1.00 96.81 323 ILE A C 1
ATOM 2341 O O . ILE A 1 323 ? 18.689 10.504 -34.369 1.00 96.81 323 ILE A O 1
ATOM 2345 N N . ILE A 1 324 ? 20.947 10.600 -34.413 1.00 96.50 324 ILE A N 1
ATOM 2346 C CA . ILE A 1 324 ? 21.133 10.341 -35.835 1.00 96.50 324 ILE A CA 1
ATOM 2347 C C . ILE A 1 324 ? 21.949 9.068 -36.070 1.00 96.50 324 ILE A C 1
ATOM 2349 O O . ILE A 1 324 ? 22.874 8.760 -35.315 1.00 96.50 324 ILE A O 1
ATOM 2353 N N . GLU A 1 325 ? 21.611 8.350 -37.135 1.00 96.19 325 GLU A N 1
ATOM 2354 C CA . GLU A 1 325 ? 22.424 7.299 -37.737 1.00 96.19 325 GLU A CA 1
ATOM 2355 C C . GLU A 1 325 ? 23.237 7.905 -38.878 1.00 96.19 325 GLU A C 1
ATOM 2357 O O . GLU A 1 325 ? 22.699 8.644 -39.696 1.00 96.19 325 GLU A O 1
ATOM 2362 N N . SER A 1 326 ? 24.533 7.631 -38.939 1.00 95.44 326 SER A N 1
ATOM 2363 C CA . SER A 1 326 ? 25.384 8.092 -40.041 1.00 95.44 326 SER A CA 1
ATOM 2364 C C . SER A 1 326 ? 25.956 6.904 -40.782 1.00 95.44 326 SER A C 1
ATOM 2366 O O . SER A 1 326 ? 26.496 5.997 -40.141 1.00 95.44 326 SER A O 1
ATOM 2368 N N . THR A 1 327 ? 25.886 6.949 -42.109 1.00 94.88 327 THR A N 1
ATOM 2369 C CA . THR A 1 327 ? 26.660 6.038 -42.950 1.00 94.88 327 THR A CA 1
ATOM 2370 C C . THR A 1 327 ? 28.022 6.674 -43.216 1.00 94.88 327 THR A C 1
ATOM 2372 O O . THR A 1 327 ? 28.148 7.888 -43.330 1.00 94.88 327 THR A O 1
ATOM 2375 N N . VAL A 1 328 ? 29.077 5.869 -43.237 1.00 91.00 328 VAL A N 1
ATOM 2376 C CA . VAL A 1 328 ? 30.435 6.311 -43.556 1.00 91.00 328 VAL A CA 1
ATOM 2377 C C . VAL A 1 328 ? 31.017 5.326 -44.569 1.00 91.00 328 VAL A C 1
ATOM 2379 O O . VAL A 1 328 ? 30.563 4.186 -44.656 1.00 91.00 328 VAL A O 1
ATOM 2382 N N . THR A 1 329 ? 32.019 5.778 -45.328 1.00 91.19 329 THR A N 1
ATOM 2383 C CA . THR A 1 329 ? 32.881 5.020 -46.262 1.00 91.19 329 THR A CA 1
ATOM 2384 C C . THR A 1 329 ? 32.226 4.471 -47.533 1.00 91.19 329 THR A C 1
ATOM 2386 O O . THR A 1 329 ? 32.925 4.388 -48.547 1.00 91.19 329 THR A O 1
ATOM 2389 N N . ALA A 1 330 ? 30.947 4.096 -47.516 1.00 96.06 330 ALA A N 1
ATOM 2390 C CA . ALA A 1 330 ? 30.169 3.684 -48.688 1.00 96.06 330 ALA A CA 1
ATOM 2391 C C . ALA A 1 330 ? 28.671 3.599 -48.355 1.00 96.06 330 ALA A C 1
ATOM 2393 O O . ALA A 1 330 ? 28.285 3.658 -47.199 1.00 96.06 330 ALA A O 1
ATOM 2394 N N . ASN A 1 331 ? 27.822 3.352 -49.355 1.00 96.19 331 ASN A N 1
ATOM 2395 C CA . ASN A 1 331 ? 26.380 3.193 -49.143 1.00 96.19 331 ASN A CA 1
ATOM 2396 C C . ASN A 1 331 ? 26.039 1.865 -48.438 1.00 96.19 331 ASN A C 1
ATOM 2398 O O . ASN A 1 331 ? 26.573 0.808 -48.800 1.00 96.19 331 ASN A O 1
ATOM 2402 N N . CYS A 1 332 ? 25.084 1.894 -47.506 1.00 96.25 332 CYS A N 1
ATOM 2403 C CA . CYS A 1 332 ? 24.365 0.713 -47.024 1.00 96.25 332 CYS A CA 1
ATOM 2404 C C . CYS A 1 332 ? 23.139 0.483 -47.918 1.00 96.25 332 CYS A C 1
ATOM 2406 O O . CYS A 1 332 ? 22.201 1.275 -47.946 1.00 96.25 332 CYS A O 1
ATOM 2408 N N . THR A 1 333 ? 23.174 -0.578 -48.719 1.00 96.38 333 THR A N 1
ATOM 2409 C CA . THR A 1 333 ? 22.292 -0.742 -49.889 1.00 96.38 333 THR A CA 1
ATOM 2410 C C . THR A 1 333 ? 21.049 -1.591 -49.645 1.00 96.38 333 THR A C 1
ATOM 2412 O O . THR A 1 333 ? 20.158 -1.595 -50.488 1.00 96.38 333 THR A O 1
ATOM 2415 N N . ALA A 1 334 ? 20.995 -2.334 -48.540 1.00 96.44 334 ALA A N 1
ATOM 2416 C CA . ALA A 1 334 ? 19.835 -3.126 -48.144 1.00 96.44 334 ALA A CA 1
ATOM 2417 C C . ALA A 1 334 ? 19.877 -3.436 -46.644 1.00 96.44 334 ALA A C 1
ATOM 2419 O O . ALA A 1 334 ? 20.931 -3.332 -46.016 1.00 96.44 334 ALA A O 1
ATOM 2420 N N . GLY A 1 335 ? 18.738 -3.869 -46.102 1.00 96.12 335 GLY A N 1
ATOM 2421 C CA . GLY A 1 335 ? 18.585 -4.325 -44.720 1.00 96.12 335 GLY A CA 1
ATOM 2422 C C . GLY A 1 335 ? 17.684 -3.416 -43.887 1.00 96.12 335 GLY A C 1
ATOM 2423 O O . GLY A 1 335 ? 17.109 -2.457 -44.400 1.00 96.12 335 GLY A O 1
ATOM 2424 N N . GLN A 1 336 ? 17.508 -3.735 -42.606 1.00 96.00 336 GLN A N 1
ATOM 2425 C CA . GLN A 1 336 ? 16.693 -2.928 -41.695 1.00 96.00 336 GLN A CA 1
ATOM 2426 C C . GLN A 1 336 ? 17.133 -3.117 -40.242 1.00 96.00 336 GLN A C 1
ATOM 2428 O O . GLN A 1 336 ? 17.318 -4.249 -39.785 1.00 96.00 336 GLN A O 1
ATOM 2433 N N . ILE A 1 337 ? 17.224 -2.010 -39.504 1.00 94.94 337 ILE A N 1
ATOM 2434 C CA . ILE A 1 337 ? 17.473 -1.986 -38.058 1.00 94.94 337 ILE A CA 1
ATOM 2435 C C . ILE A 1 337 ? 16.391 -1.156 -37.377 1.00 94.94 337 ILE A C 1
ATOM 2437 O O . ILE A 1 337 ? 16.087 -0.057 -37.827 1.00 94.94 337 ILE A O 1
ATOM 2441 N N . ASP A 1 338 ? 15.857 -1.655 -36.265 1.00 95.94 338 ASP A N 1
ATOM 2442 C CA . ASP A 1 338 ? 15.009 -0.870 -35.369 1.00 95.94 338 ASP A CA 1
ATOM 2443 C C . ASP A 1 338 ? 15.781 -0.430 -34.133 1.00 95.94 338 ASP A C 1
ATOM 2445 O O . ASP A 1 338 ? 16.468 -1.234 -33.502 1.00 95.94 338 ASP A O 1
ATOM 2449 N N . TYR A 1 339 ? 15.604 0.825 -33.740 1.00 95.31 339 TYR A N 1
ATOM 2450 C CA . TYR A 1 339 ? 16.328 1.425 -32.629 1.00 95.31 339 TYR A CA 1
ATOM 2451 C C . TYR A 1 339 ? 15.467 1.571 -31.388 1.00 95.31 339 TYR A C 1
ATOM 2453 O O . TYR A 1 339 ? 14.278 1.885 -31.448 1.00 95.31 339 TYR A O 1
ATOM 2461 N N . TYR A 1 340 ? 16.099 1.402 -30.236 1.00 94.88 340 TYR A N 1
ATOM 2462 C CA . TYR A 1 340 ? 15.481 1.570 -28.931 1.00 94.88 340 TYR A CA 1
ATOM 2463 C C . TYR A 1 340 ? 16.379 2.433 -28.060 1.00 94.88 340 TYR A C 1
ATOM 2465 O O . TYR A 1 340 ? 17.580 2.194 -27.986 1.00 94.88 340 TYR A O 1
ATOM 2473 N N . CYS A 1 341 ? 15.791 3.415 -27.383 1.00 93.38 341 CYS A N 1
ATOM 2474 C CA . CYS A 1 341 ? 16.495 4.324 -26.490 1.00 93.38 341 CYS A CA 1
ATOM 2475 C C . CYS A 1 341 ? 15.804 4.349 -25.125 1.00 93.38 341 CYS A C 1
ATOM 2477 O O . CYS A 1 341 ? 14.611 4.648 -25.040 1.00 93.38 341 CYS A O 1
ATOM 2479 N N . ILE A 1 342 ? 16.548 4.035 -24.062 1.00 93.38 342 ILE A N 1
ATOM 2480 C CA . ILE A 1 342 ? 16.126 4.233 -22.673 1.00 93.38 342 ILE A CA 1
ATOM 2481 C C . ILE A 1 342 ? 16.673 5.576 -22.203 1.00 93.38 342 ILE A C 1
ATOM 2483 O O . ILE A 1 342 ? 17.891 5.761 -22.122 1.00 93.38 342 ILE A O 1
ATOM 2487 N N . TRP A 1 343 ? 15.778 6.485 -21.838 1.00 93.12 343 TRP A N 1
ATOM 2488 C CA . TRP A 1 343 ? 16.112 7.872 -21.531 1.00 93.12 343 TRP A CA 1
ATOM 2489 C C . TRP A 1 343 ? 15.270 8.424 -20.381 1.00 93.12 343 TRP A C 1
ATOM 2491 O O . TRP A 1 343 ? 14.296 7.806 -19.974 1.00 93.12 343 TRP A O 1
ATOM 2501 N N . ALA 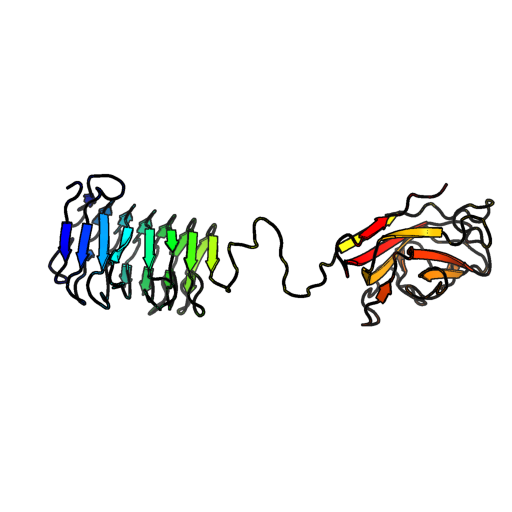A 1 344 ? 15.643 9.572 -19.836 1.00 92.06 344 ALA A N 1
ATOM 2502 C CA . ALA A 1 344 ? 14.852 10.318 -18.869 1.00 92.06 344 ALA A CA 1
ATOM 2503 C C . ALA A 1 344 ? 14.979 11.822 -19.145 1.00 92.06 344 ALA A C 1
ATOM 2505 O O . ALA A 1 344 ? 16.063 12.268 -19.538 1.00 92.06 344 ALA A O 1
ATOM 2506 N N . PRO A 1 345 ? 13.914 12.612 -18.933 1.00 91.50 345 PRO A N 1
ATOM 2507 C CA . PRO A 1 345 ? 14.011 14.062 -19.015 1.00 91.50 345 PRO A CA 1
ATOM 2508 C C . PRO A 1 345 ? 14.941 14.582 -17.911 1.00 91.50 345 PRO A C 1
ATOM 2510 O O . PRO A 1 345 ? 14.812 14.179 -16.750 1.00 91.50 345 PRO A O 1
ATOM 2513 N N . ALA A 1 346 ? 15.885 15.456 -18.268 1.00 88.19 346 ALA A N 1
ATOM 2514 C CA . ALA A 1 346 ? 16.706 16.184 -17.299 1.00 88.19 346 ALA A CA 1
ATOM 2515 C C . ALA A 1 346 ? 16.037 17.502 -16.860 1.00 88.19 346 ALA A C 1
ATOM 2517 O O . ALA A 1 346 ? 16.386 18.049 -15.814 1.00 88.19 346 ALA A O 1
ATOM 2518 N N . GLU A 1 347 ? 15.046 17.970 -17.624 1.00 85.88 347 GLU A N 1
ATOM 2519 C CA . GLU A 1 347 ? 14.228 19.151 -17.351 1.00 85.88 347 GLU A CA 1
ATOM 2520 C C . GLU A 1 347 ? 12.755 18.938 -17.738 1.00 85.88 347 GLU A C 1
ATOM 2522 O O . GLU A 1 347 ? 12.396 17.965 -18.406 1.00 85.88 347 GLU A O 1
ATOM 2527 N N . ASP A 1 348 ? 11.884 19.852 -17.307 1.00 80.94 348 ASP A N 1
ATOM 2528 C CA . ASP A 1 348 ? 10.459 19.785 -17.632 1.00 80.94 348 ASP A CA 1
ATOM 2529 C C . ASP A 1 348 ? 10.208 20.041 -19.126 1.00 80.94 348 ASP A C 1
ATOM 2531 O O . ASP A 1 348 ? 10.797 20.933 -19.731 1.00 80.94 348 ASP A O 1
ATOM 2535 N N . GLY A 1 349 ? 9.320 19.250 -19.728 1.00 82.12 349 GLY A N 1
ATOM 2536 C CA . GLY A 1 349 ? 9.020 19.315 -21.162 1.00 82.12 349 GLY A CA 1
ATOM 2537 C C . GLY A 1 349 ? 10.055 18.662 -22.087 1.00 82.12 349 GLY A C 1
ATOM 2538 O O . GLY A 1 349 ? 9.793 18.568 -23.289 1.00 82.12 349 GLY A O 1
ATOM 2539 N N . ALA A 1 350 ? 11.181 18.164 -21.562 1.00 90.56 350 ALA A N 1
ATOM 2540 C CA . ALA A 1 350 ? 12.147 17.430 -22.370 1.00 90.56 350 ALA A CA 1
ATOM 2541 C C . ALA A 1 350 ? 11.575 16.091 -22.861 1.00 90.56 350 ALA A C 1
ATOM 2543 O O . ALA A 1 350 ? 10.841 15.400 -22.145 1.00 90.56 350 ALA A O 1
ATOM 2544 N N . SER A 1 351 ? 11.899 15.715 -24.099 1.00 94.25 351 SER A N 1
ATOM 2545 C CA . SER A 1 351 ? 11.377 14.488 -24.699 1.00 94.25 351 SER A CA 1
ATOM 2546 C C . SER A 1 351 ? 12.287 13.872 -25.753 1.00 94.25 351 SER A C 1
ATOM 2548 O O . SER A 1 351 ? 13.042 14.572 -26.421 1.00 94.25 351 SER A O 1
ATOM 2550 N N . ILE A 1 352 ? 12.171 12.552 -25.922 1.00 96.12 352 ILE A N 1
ATOM 2551 C CA . ILE A 1 352 ? 12.659 11.831 -27.100 1.00 96.12 352 ILE A CA 1
ATOM 2552 C C . ILE A 1 352 ? 11.468 11.154 -27.771 1.00 96.12 352 ILE A C 1
ATOM 2554 O O . ILE A 1 352 ? 10.846 10.252 -27.198 1.00 96.12 352 ILE A O 1
ATOM 2558 N N . ILE A 1 353 ? 11.180 11.554 -29.007 1.00 95.56 353 ILE A N 1
ATOM 2559 C CA . ILE A 1 353 ? 10.140 10.945 -29.839 1.00 95.56 353 ILE A CA 1
ATOM 2560 C C . ILE A 1 353 ? 10.758 10.279 -31.065 1.00 95.56 353 ILE A C 1
ATOM 2562 O O . ILE A 1 353 ? 11.817 10.675 -31.546 1.00 95.56 353 ILE A O 1
ATOM 2566 N N . SER A 1 354 ? 10.091 9.247 -31.577 1.00 95.56 354 SER A N 1
ATOM 2567 C CA . SER A 1 354 ? 10.492 8.614 -32.833 1.00 95.56 354 SER A CA 1
ATOM 2568 C C . SER A 1 354 ? 10.398 9.627 -33.973 1.00 95.56 354 SER A C 1
ATOM 2570 O O . SER A 1 354 ? 9.351 10.260 -34.137 1.00 95.56 354 SER A O 1
ATOM 2572 N N . ALA A 1 355 ? 11.474 9.782 -34.744 1.00 91.44 355 ALA A N 1
ATOM 2573 C CA . ALA A 1 355 ? 11.447 10.629 -35.926 1.00 91.44 355 ALA A CA 1
ATOM 2574 C C . ALA A 1 355 ? 10.508 10.030 -36.982 1.00 91.44 355 ALA A C 1
ATOM 2576 O O . ALA A 1 355 ? 10.342 8.809 -37.077 1.00 91.44 355 ALA A O 1
ATOM 2577 N N . ALA A 1 356 ? 9.869 10.890 -37.774 1.00 81.62 356 ALA A N 1
ATOM 2578 C CA . ALA A 1 356 ? 9.090 10.427 -38.912 1.00 81.62 356 ALA A CA 1
ATOM 2579 C C . ALA A 1 356 ? 10.033 9.773 -39.928 1.00 81.62 356 ALA A C 1
ATOM 2581 O O . ALA A 1 356 ? 11.060 10.358 -40.264 1.00 81.62 356 ALA A O 1
ATOM 2582 N N . ALA A 1 357 ? 9.675 8.588 -40.428 1.00 64.75 357 ALA A N 1
ATOM 2583 C CA . ALA A 1 357 ? 10.443 7.939 -41.483 1.00 64.75 357 ALA A CA 1
ATOM 2584 C C . ALA A 1 357 ? 10.514 8.871 -42.702 1.00 64.75 357 ALA A C 1
ATOM 2586 O O . ALA A 1 357 ? 9.480 9.212 -43.287 1.00 64.75 357 ALA A O 1
ATOM 2587 N N . THR A 1 358 ? 11.719 9.307 -43.062 1.00 60.31 358 THR A N 1
ATOM 2588 C CA . THR A 1 358 ? 11.960 9.986 -44.332 1.00 60.31 358 THR A CA 1
ATOM 2589 C C . THR A 1 358 ? 11.943 8.934 -45.440 1.00 60.31 358 THR A C 1
ATOM 2591 O O . THR A 1 358 ? 12.542 7.864 -45.319 1.00 60.31 358 THR A O 1
ATOM 2594 N N . THR A 1 359 ? 11.142 9.201 -46.472 1.00 52.00 359 THR A N 1
ATOM 2595 C CA . THR A 1 359 ? 11.041 8.381 -47.688 1.00 52.00 359 THR A CA 1
ATOM 2596 C C . THR A 1 359 ? 12.143 8.733 -48.661 1.00 52.00 359 THR A C 1
ATOM 2598 O O . THR A 1 359 ? 12.316 9.957 -48.869 1.00 52.00 359 THR A O 1
#

Solvent-accessible surface area (backbone atoms only — not comparable to full-atom values): 17120 Å² total; per-residue (Å²): 86,61,60,35,76,47,72,25,63,29,46,81,60,42,60,41,75,46,65,62,43,69,52,70,37,36,64,59,79,87,32,18,17,34,42,35,25,68,27,39,69,13,25,36,34,30,65,20,37,44,23,35,45,28,37,35,34,38,31,20,64,29,75,52,15,51,37,44,30,42,35,61,21,33,48,23,36,41,32,50,28,35,40,40,49,39,99,81,66,14,23,31,33,24,41,30,39,33,45,69,23,38,43,32,34,42,32,47,28,38,40,44,36,43,72,96,49,84,30,18,35,22,49,32,41,32,24,38,21,29,50,21,35,43,34,47,28,38,38,40,25,8,18,51,59,4,51,34,30,35,31,92,41,50,21,41,57,26,38,41,28,51,26,42,33,34,18,50,25,87,84,16,53,29,81,35,74,78,43,75,50,41,63,49,78,46,76,58,46,74,41,47,51,69,96,56,64,78,78,39,76,85,60,81,66,85,89,60,102,66,71,62,76,44,78,41,65,29,76,54,61,61,28,32,14,80,41,88,42,22,45,36,11,46,87,20,88,36,44,59,35,65,45,28,45,33,37,46,33,34,36,34,66,34,56,38,33,41,25,77,31,44,34,38,37,94,68,11,29,38,22,26,18,32,91,96,40,51,46,72,68,22,39,62,31,57,29,68,73,44,36,56,51,20,27,41,56,37,72,67,63,23,77,76,62,58,79,65,75,78,77,86,61,70,45,75,45,64,82,25,59,38,37,27,38,34,50,36,92,32,38,31,44,32,26,29,48,34,38,40,37,34,31,20,48,71,45,90,89,26,47,69,43,57,38,75,74,77,120

Mean predicted aligned error: 13.92 Å

Secondary structure (DSSP, 8-state):
-TT-EEEE-SGGGEE--STT-EEE--SSGGGS-EEEE-STT--EE--SSS-EEES-EEEE-SS-EEEEEEE-STT-EEES-EEEE-TT---EEEEEEEES-SS-EEES-EEE--SSS--EEEEEEEES-TT-EEES-EEEE-EEEEEEEE-SS---SEEEES-EEEE--SS--SEEESS---EEEES-EEEE-SSSTTTSSSS----S-----EEEEEEPPPP-TTSTTSTT-TTSTT-SEEEEEEES-EEEEEEEEEEEEEEE-SS-EEEEEETTEEEEEEEEEEGGG--TTEEE-SSS-EES---S-TT-PPEEE-TTPPEEEEEESS---EEEEEEEEEEEESSTT-EEEEPPPP-

Foldseek 3Di:
DFLAEDEQAAQPSAEQPDAQAEDEFDDDDNRTYEYEYPYLRREHEDQYANYEYYRYEYEYPDAENAEHYEHNEENYEYELYEYYYDPVQRAYQEDYEYEQYEAYEYYLYEYEHAAPDQGYQEDYEAYNYENYEYYQYEEYHAHANAPYEYDNEAYEAYHHENYEDEHAHPRYWHYYYDHPHYHDHDHYHTHYDPPCTPPDPPDDDDPPQDFPKDKAKFWADWFALVDAQAHQVAVHPCFFPFFKWKAAKKKWQFKKKAWQAQWDDPFKWKAKDFVPCRNPHEHIEGSNQRHHQWIRQHNDIDRNDDDRRPDVDIDMDHHGTTMTMHMPDGGRRGTTIMMMIIMGHPDPPIDIHGDDHDD

pLDDT: mean 90.05, std 12.98, range [38.28, 98.94]